Protein AF-A0A455U7V2-F1 (afdb_monomer)

Solvent-accessible surface area (backbone atoms only — not comparable to full-atom values): 11830 Å² total; per-residue (Å²): 82,75,41,57,44,98,87,70,46,54,28,89,88,52,49,40,58,89,94,52,63,62,31,30,26,30,43,37,73,82,44,73,64,20,67,38,56,43,89,91,76,63,44,44,33,33,21,25,36,27,61,85,21,30,18,32,33,37,65,61,48,78,37,31,36,39,24,36,69,40,52,44,66,44,79,88,41,56,88,33,70,95,62,43,29,65,67,46,93,60,69,77,51,62,51,58,42,59,64,45,28,70,68,50,37,51,56,30,48,85,76,32,72,80,31,49,68,60,76,39,65,49,84,22,38,33,36,47,43,31,54,43,44,66,38,78,51,78,92,49,55,96,44,41,70,20,37,38,38,38,31,54,32,51,50,44,39,92,48,102,57,48,33,36,67,91,51,97,55,76,48,74,71,47,38,45,50,44,76,75,82,85,70,89,55,98,84,65,74,86,75,76,92,65,96,78,75,78,81,74,57,83,47,72,80,129

Radius of gyration: 17.94 Å; Cα contacts (8 Å, |Δi|>4): 436; chains: 1; bounding box: 47×39×46 Å

Mean predicted aligned error: 10.47 Å

InterPro domains:
  IPR011041 Soluble quinoprotein glucose/sorbosone dehydrogenase, beta-propeller domain superfamily [SSF50952] (5-149)
  IPR011042 Six-bladed beta-propeller, TolB-like [G3DSA:2.120.10.30] (1-176)
  IPR012938 Glucose/Sorbosone dehydrogenase [PF07995] (1-150)

Organism: NCBI:txid115553

Nearest PDB structures (foldseek):
  7cdy-assembly1_A  TM=7.912E-01  e=2.742E-07  Serratia sp. FS14
  7cgz-assembly1_B  TM=8.126E-01  e=1.148E-06  Serratia sp. FS14
  2g8s-assembly2_B  TM=7.676E-01  e=1.294E-06  Escherichia coli K-12
  3a9h-assembly1_A  TM=6.259E-01  e=1.120E-07  Pyrobaculum aerophilum
  8re0-assembly1_A  TM=6.150E-01  e=1.964E-06  Acinetobacter calcoaceticus

Structure (mmCIF, N/CA/C/O backbone):
data_AF-A0A455U7V2-F1
#
_entry.id   AF-A0A455U7V2-F1
#
loop_
_atom_site.group_PDB
_atom_site.id
_atom_site.type_symbol
_atom_site.label_atom_id
_atom_site.label_alt_id
_atom_site.label_comp_id
_atom_site.label_asym_id
_atom_site.label_entity_id
_atom_site.label_seq_id
_atom_site.pdbx_PDB_ins_code
_atom_site.Cartn_x
_atom_site.Cartn_y
_atom_site.Cartn_z
_atom_site.occupancy
_atom_site.B_iso_or_equiv
_atom_site.auth_seq_id
_atom_site.auth_comp_id
_atom_site.auth_asym_id
_atom_site.auth_atom_id
_atom_site.pdbx_PDB_model_num
ATOM 1 N N . MET A 1 1 ? -4.004 -9.285 0.545 1.00 96.81 1 MET A N 1
ATOM 2 C CA . MET A 1 1 ? -4.463 -9.307 1.949 1.00 96.81 1 MET A CA 1
ATOM 3 C C . MET A 1 1 ? -5.726 -10.135 2.078 1.00 96.81 1 MET A C 1
ATOM 5 O O . MET A 1 1 ? -6.563 -10.099 1.181 1.00 96.81 1 MET A O 1
ATOM 9 N N . LEU A 1 2 ? -5.876 -10.865 3.183 1.00 98.00 2 LEU A N 1
ATOM 10 C CA . LEU A 1 2 ? -7.087 -11.634 3.479 1.00 98.00 2 LEU A CA 1
ATOM 11 C C . LEU A 1 2 ? -7.906 -10.941 4.573 1.00 98.00 2 LEU A C 1
ATOM 13 O O . LEU A 1 2 ? -7.331 -10.377 5.503 1.00 98.00 2 LEU A O 1
ATOM 17 N N . ARG A 1 3 ? -9.235 -11.031 4.484 1.00 98.25 3 ARG A N 1
ATOM 18 C CA . ARG A 1 3 ? -10.172 -10.638 5.543 1.00 98.25 3 ARG A CA 1
ATOM 19 C C . ARG A 1 3 ? -11.088 -11.821 5.829 1.00 98.25 3 ARG A C 1
ATOM 21 O O . ARG A 1 3 ? -11.880 -12.228 4.980 1.00 98.25 3 ARG A O 1
ATOM 28 N N . ILE A 1 4 ? -10.935 -12.380 7.022 1.00 98.50 4 ILE A N 1
ATOM 29 C CA . ILE A 1 4 ? -11.588 -13.618 7.449 1.00 98.50 4 ILE A CA 1
ATOM 30 C C . ILE A 1 4 ? -12.365 -13.402 8.745 1.00 98.50 4 ILE A C 1
ATOM 32 O O . ILE A 1 4 ? -1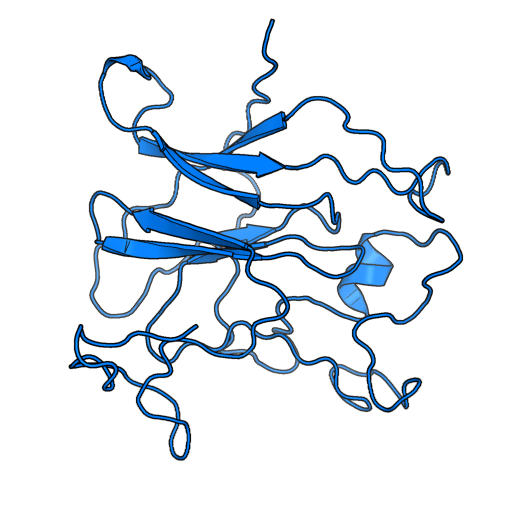2.060 -12.484 9.511 1.00 98.50 4 ILE A O 1
ATOM 36 N N . ASP A 1 5 ? -13.372 -14.238 8.980 1.00 97.94 5 ASP A N 1
ATOM 37 C CA . ASP A 1 5 ? -14.025 -14.333 10.283 1.00 97.94 5 ASP A CA 1
ATOM 38 C C . ASP A 1 5 ? -13.158 -15.121 11.290 1.00 97.94 5 ASP A C 1
ATOM 40 O O . ASP A 1 5 ? -12.033 -15.539 11.001 1.00 97.94 5 ASP A O 1
ATOM 44 N N . ARG A 1 6 ? -13.671 -15.305 12.512 1.00 97.75 6 ARG A N 1
ATOM 45 C CA . ARG A 1 6 ? -12.945 -16.012 13.583 1.00 97.75 6 ARG A CA 1
ATOM 46 C C . ARG A 1 6 ? -12.863 -17.525 13.379 1.00 97.75 6 ARG A C 1
ATOM 48 O O . ARG A 1 6 ? -12.051 -18.162 14.044 1.00 97.75 6 ARG A O 1
ATOM 55 N N . ASP A 1 7 ? -13.662 -18.063 12.469 1.00 97.88 7 ASP A N 1
ATOM 56 C CA . ASP A 1 7 ? -13.693 -19.479 12.117 1.00 97.88 7 ASP A CA 1
ATOM 57 C C . ASP A 1 7 ? -12.829 -19.770 10.872 1.00 97.88 7 ASP A C 1
ATOM 59 O O . ASP A 1 7 ? -12.668 -20.921 10.471 1.00 97.88 7 ASP A O 1
ATOM 63 N N . GLY A 1 8 ? -12.218 -18.733 10.283 1.00 97.44 8 GLY A N 1
ATOM 64 C CA . GLY A 1 8 ? -11.332 -18.828 9.124 1.00 97.44 8 GLY A CA 1
ATOM 65 C C . GLY A 1 8 ? -12.044 -18.756 7.771 1.00 97.44 8 GLY A C 1
ATOM 66 O O . GLY A 1 8 ? -11.385 -18.910 6.735 1.00 97.44 8 GLY A O 1
ATOM 67 N N . ASN A 1 9 ? -13.355 -18.506 7.754 1.00 98.38 9 ASN A N 1
ATOM 68 C CA . ASN A 1 9 ? -14.117 -18.315 6.522 1.00 98.38 9 ASN A CA 1
ATOM 69 C C . ASN A 1 9 ? -13.942 -16.893 5.985 1.00 98.38 9 ASN A C 1
ATOM 71 O O . ASN A 1 9 ? -13.425 -16.004 6.662 1.00 98.38 9 ASN A O 1
ATOM 75 N N . ALA A 1 10 ? -14.388 -16.663 4.750 1.00 98.31 10 ALA A N 1
ATOM 76 C CA . ALA A 1 10 ? -14.457 -15.319 4.190 1.00 98.31 10 ALA A CA 1
ATOM 77 C C . ALA A 1 10 ? -15.355 -14.427 5.054 1.00 98.31 10 ALA A C 1
ATOM 79 O O . ALA A 1 10 ? -16.485 -14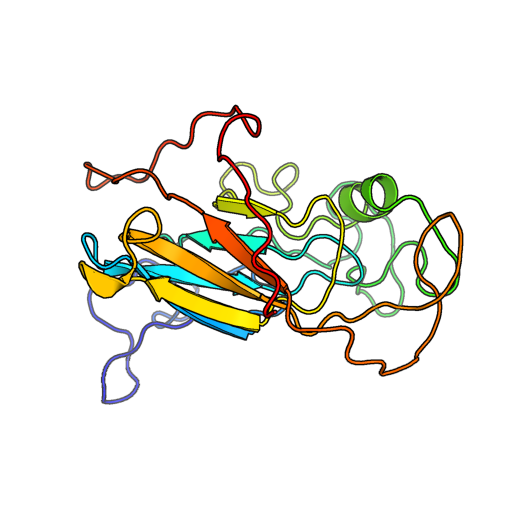.800 5.365 1.00 98.31 10 ALA A O 1
ATOM 80 N N . ALA A 1 11 ? -14.853 -13.252 5.435 1.00 98.06 11 ALA A N 1
ATOM 81 C CA . ALA A 1 11 ? -15.663 -12.289 6.164 1.00 98.06 11 ALA A CA 1
ATOM 82 C C . ALA A 1 11 ? -16.811 -11.765 5.287 1.00 98.06 11 ALA A C 1
ATOM 84 O O . ALA A 1 11 ? -16.642 -11.544 4.085 1.00 98.06 11 ALA A O 1
ATOM 85 N N . GLU A 1 12 ? -17.961 -11.499 5.906 1.00 97.31 12 GLU A N 1
ATOM 86 C CA . GLU A 1 12 ? -19.114 -10.921 5.217 1.00 97.31 12 GLU A CA 1
ATOM 87 C C . GLU A 1 12 ? -18.755 -9.583 4.546 1.00 97.31 12 GLU A C 1
ATOM 89 O O . GLU A 1 12 ? -18.068 -8.726 5.124 1.00 97.31 12 GLU A O 1
ATOM 94 N N . GLY A 1 13 ? -19.220 -9.417 3.307 1.00 96.75 13 GLY A N 1
ATOM 95 C CA . GLY A 1 13 ? -19.009 -8.214 2.509 1.00 96.75 13 GLY A CA 1
ATOM 96 C C . GLY A 1 13 ? -17.642 -8.111 1.835 1.00 96.75 13 GLY A C 1
ATOM 97 O O . GLY A 1 13 ? -17.325 -7.034 1.357 1.00 96.75 13 GLY A O 1
ATOM 98 N N . ASN A 1 14 ? -16.811 -9.160 1.794 1.00 97.62 14 ASN A N 1
ATOM 99 C CA . ASN A 1 14 ? -15.653 -9.169 0.888 1.00 97.62 14 ASN A CA 1
ATOM 100 C C . ASN A 1 14 ? -16.110 -9.121 -0.582 1.00 97.62 14 ASN A C 1
ATOM 102 O O . ASN A 1 14 ? -17.063 -9.803 -0.953 1.00 97.62 14 ASN A O 1
ATOM 106 N N . GLU A 1 15 ? -15.396 -8.360 -1.413 1.00 97.69 15 GLU A N 1
ATOM 107 C CA . GLU A 1 15 ? -15.700 -8.171 -2.842 1.00 97.69 15 GLU A CA 1
ATOM 108 C C . GLU A 1 15 ? -14.483 -8.485 -3.738 1.00 97.69 15 GLU A C 1
ATOM 110 O O . GLU A 1 15 ? -14.027 -7.624 -4.489 1.00 97.69 15 GLU A O 1
ATOM 115 N N . PRO A 1 16 ? -13.884 -9.690 -3.665 1.00 97.50 16 PRO A N 1
ATOM 116 C CA . PRO A 1 16 ? -12.766 -10.022 -4.536 1.00 97.50 16 PRO A CA 1
ATOM 117 C C . PRO A 1 16 ? -13.217 -10.145 -6.001 1.00 97.50 16 PRO A C 1
ATOM 119 O O . PRO A 1 16 ? -14.397 -10.404 -6.263 1.00 97.50 16 PRO A O 1
ATOM 122 N N . PRO A 1 17 ? -12.286 -10.025 -6.967 1.00 96.75 17 PRO A N 1
ATOM 123 C CA . PRO A 1 17 ? -12.591 -10.276 -8.371 1.00 96.75 17 PRO A CA 1
ATOM 124 C C . PRO A 1 17 ? -13.204 -11.663 -8.606 1.00 96.75 17 PRO A C 1
ATOM 126 O O . PRO A 1 17 ? -12.970 -12.610 -7.852 1.00 96.75 17 PRO A O 1
ATOM 129 N N . GLU A 1 18 ? -13.962 -11.808 -9.691 1.00 96.75 18 GLU A N 1
ATOM 130 C CA . GLU A 1 18 ? -14.565 -13.092 -10.047 1.00 96.75 18 GLU A CA 1
ATOM 131 C C . GLU A 1 18 ? -13.499 -14.196 -10.185 1.00 96.75 18 GLU A C 1
ATOM 133 O O . GLU A 1 18 ? -12.438 -14.003 -10.778 1.00 96.75 18 GLU A O 1
ATOM 138 N N . GLY A 1 19 ? -13.779 -15.367 -9.606 1.00 96.81 19 GLY A N 1
ATOM 139 C CA . GLY A 1 19 ? -12.877 -16.523 -9.624 1.00 96.81 19 GLY A CA 1
ATOM 140 C C . GLY A 1 19 ? -11.754 -16.493 -8.580 1.00 96.81 19 GLY A C 1
ATOM 141 O O . GLY A 1 19 ? -11.026 -17.479 -8.460 1.00 96.81 19 GLY A O 1
ATOM 142 N N . PHE A 1 20 ? -11.617 -15.414 -7.806 1.00 97.94 20 PHE A N 1
ATOM 143 C CA . PHE A 1 20 ? -10.655 -15.342 -6.706 1.00 97.94 20 PHE A CA 1
ATOM 144 C C . PHE A 1 20 ? -11.196 -16.033 -5.444 1.00 97.94 20 PHE A C 1
ATOM 146 O O . PHE A 1 20 ? -12.398 -16.242 -5.280 1.00 97.94 20 PHE A O 1
ATOM 153 N N . ASP A 1 21 ? -10.292 -16.385 -4.525 1.00 98.25 21 ASP A N 1
ATOM 154 C CA . ASP A 1 21 ? -10.671 -16.896 -3.205 1.00 98.25 21 ASP A CA 1
ATOM 155 C C . ASP A 1 21 ? -11.525 -15.845 -2.459 1.00 98.25 21 ASP A C 1
ATOM 157 O O . ASP A 1 21 ? -11.086 -14.698 -2.330 1.00 98.25 21 ASP A O 1
ATOM 161 N N . PRO A 1 22 ? -12.712 -16.203 -1.926 1.00 98.31 22 PRO A N 1
ATOM 162 C CA . PRO A 1 22 ? -13.629 -15.253 -1.287 1.00 98.31 22 PRO A CA 1
ATOM 163 C C . PRO A 1 22 ? -13.040 -14.560 -0.044 1.00 98.31 22 PRO A C 1
ATOM 165 O O . PRO A 1 22 ? -13.547 -13.536 0.414 1.00 98.31 22 PRO A O 1
ATOM 168 N N . ARG A 1 23 ? -11.957 -15.100 0.530 1.00 98.62 23 ARG A N 1
ATOM 169 C CA . ARG A 1 23 ? -11.255 -14.509 1.679 1.00 98.62 23 ARG A CA 1
ATOM 170 C C . ARG A 1 23 ? -10.378 -13.321 1.291 1.00 98.62 23 ARG A C 1
ATOM 172 O O . ARG A 1 23 ? -9.892 -12.622 2.181 1.00 98.62 23 ARG A O 1
ATOM 179 N N . ILE A 1 24 ? -10.132 -13.105 0.000 1.00 98.56 24 ILE A N 1
ATOM 180 C CA . ILE A 1 24 ? -9.309 -12.000 -0.489 1.00 98.56 24 ILE A CA 1
ATOM 181 C C . ILE A 1 24 ? -10.046 -10.680 -0.264 1.00 98.56 24 ILE A C 1
ATOM 183 O O . ILE A 1 24 ? -11.182 -10.504 -0.688 1.00 98.56 24 ILE A O 1
ATOM 187 N N . TYR A 1 25 ? -9.367 -9.754 0.411 1.00 98.50 25 TYR A N 1
ATOM 188 C CA . TYR A 1 25 ? -9.826 -8.377 0.584 1.00 98.50 25 TYR A CA 1
ATOM 189 C C . TYR A 1 25 ? -9.168 -7.447 -0.434 1.00 98.50 25 TYR A C 1
ATOM 191 O O . TYR A 1 25 ? -9.841 -6.652 -1.070 1.00 98.50 25 TYR A O 1
ATOM 199 N N . THR A 1 26 ? -7.856 -7.590 -0.626 1.00 98.50 26 THR A N 1
ATOM 200 C CA . THR A 1 26 ? -7.076 -6.915 -1.676 1.00 98.50 26 THR A CA 1
ATOM 201 C C . THR A 1 26 ? -6.042 -7.872 -2.248 1.00 98.50 26 THR A C 1
ATOM 203 O O . THR A 1 26 ? -5.623 -8.822 -1.575 1.00 98.50 26 THR A O 1
ATOM 206 N N . TYR A 1 27 ? -5.585 -7.624 -3.468 1.00 98.25 27 TYR A N 1
ATOM 207 C CA . TYR A 1 27 ? -4.597 -8.452 -4.166 1.00 98.25 27 TYR A CA 1
ATOM 208 C C . TYR A 1 27 ? -3.520 -7.587 -4.828 1.00 98.25 27 TYR A C 1
ATOM 210 O O . TYR A 1 27 ? -3.533 -6.374 -4.667 1.00 98.25 27 TYR A O 1
ATOM 218 N N . GLY A 1 28 ? -2.557 -8.208 -5.517 1.00 97.19 28 GLY A N 1
ATOM 219 C CA . GLY A 1 28 ? -1.479 -7.476 -6.194 1.00 97.19 28 GLY A CA 1
ATOM 220 C C . GLY A 1 28 ? -0.486 -6.831 -5.229 1.00 97.19 28 GLY A C 1
ATOM 221 O O . GLY A 1 28 ? -0.009 -5.740 -5.496 1.00 97.19 28 GLY A O 1
ATOM 222 N N . HIS A 1 29 ? -0.212 -7.477 -4.094 1.00 97.62 29 HIS A N 1
ATOM 223 C CA . HIS A 1 29 ? 0.805 -7.047 -3.132 1.00 97.62 29 HIS A CA 1
ATOM 224 C C . HIS A 1 29 ? 2.111 -7.821 -3.353 1.00 97.62 29 HIS A C 1
ATOM 226 O O . HIS A 1 29 ? 2.090 -9.008 -3.684 1.00 97.62 29 HIS A O 1
ATOM 232 N N . ARG A 1 30 ? 3.238 -7.166 -3.097 1.00 95.19 30 ARG A N 1
ATOM 233 C CA . ARG A 1 30 ? 4.581 -7.728 -3.013 1.00 95.19 30 ARG A CA 1
ATOM 234 C C . ARG A 1 30 ? 4.889 -8.307 -1.633 1.00 95.19 30 ARG A C 1
ATOM 236 O O . ARG A 1 30 ? 5.130 -9.505 -1.508 1.00 95.19 30 ARG A O 1
ATOM 243 N N . ASN A 1 31 ? 5.006 -7.449 -0.617 1.00 94.81 31 ASN A N 1
ATOM 244 C CA . ASN A 1 31 ? 5.603 -7.807 0.675 1.00 94.81 31 ASN A CA 1
ATOM 245 C C . ASN A 1 31 ? 5.165 -6.856 1.801 1.00 94.81 31 ASN A C 1
ATOM 247 O O . ASN A 1 31 ? 5.946 -6.055 2.322 1.00 94.81 31 ASN A O 1
ATOM 251 N N . VAL A 1 32 ? 3.891 -6.959 2.170 1.00 96.75 32 VAL A N 1
ATOM 252 C CA . VAL A 1 32 ? 3.279 -6.220 3.281 1.00 96.75 32 VAL A CA 1
ATOM 253 C C . VAL A 1 32 ? 3.877 -6.650 4.628 1.00 96.75 32 VAL A C 1
ATOM 255 O O . VAL A 1 32 ? 3.921 -7.842 4.931 1.00 96.75 32 VAL A O 1
ATOM 258 N N . GLN A 1 33 ? 4.306 -5.686 5.449 1.00 94.06 33 GLN A N 1
ATOM 259 C CA . GLN A 1 33 ? 4.919 -5.926 6.767 1.00 94.06 33 GLN A CA 1
ATOM 260 C C . GLN A 1 33 ? 4.070 -5.429 7.935 1.00 94.06 33 GLN A C 1
ATOM 262 O O . GLN A 1 33 ? 4.036 -6.061 8.991 1.00 94.06 33 GLN A O 1
ATOM 267 N N . GLY A 1 34 ? 3.403 -4.290 7.767 1.00 94.81 34 GLY A N 1
ATOM 268 C CA . GLY A 1 34 ? 2.579 -3.672 8.797 1.00 94.81 34 GLY A CA 1
ATOM 269 C C . GLY A 1 34 ? 1.142 -3.493 8.337 1.00 94.81 34 GLY A C 1
ATOM 270 O O . GLY A 1 34 ? 0.859 -3.342 7.150 1.00 94.81 34 GLY A O 1
ATOM 271 N N . ILE A 1 35 ? 0.234 -3.492 9.308 1.00 97.31 35 ILE A N 1
ATOM 272 C CA . ILE A 1 35 ? -1.166 -3.126 9.134 1.00 97.31 35 ILE A CA 1
ATOM 273 C C . ILE A 1 35 ? -1.627 -2.345 10.365 1.00 97.31 35 ILE A C 1
ATOM 275 O O . ILE A 1 35 ? -1.316 -2.720 11.494 1.00 97.31 35 ILE A O 1
ATOM 279 N N . THR A 1 36 ? -2.373 -1.272 10.143 1.00 97.06 36 THR A N 1
ATOM 280 C CA . THR A 1 36 ? -3.108 -0.528 11.171 1.00 97.06 36 THR A CA 1
ATOM 281 C C . THR A 1 36 ? -4.454 -0.090 10.593 1.00 97.06 36 THR A C 1
ATOM 283 O O . THR A 1 36 ? -4.744 -0.324 9.417 1.00 97.06 36 THR A O 1
ATOM 286 N N . PHE A 1 37 ? -5.302 0.521 11.410 1.00 96.19 37 PHE A N 1
ATOM 287 C CA . PHE A 1 37 ? -6.637 0.949 11.008 1.00 96.19 37 PHE A CA 1
ATOM 288 C C . PHE A 1 37 ? -6.807 2.432 11.294 1.00 96.19 37 PHE A C 1
ATOM 290 O O . PHE A 1 37 ? -6.481 2.904 12.381 1.00 96.19 37 PHE A O 1
ATOM 297 N N . HIS A 1 38 ? -7.337 3.172 10.322 1.00 92.44 38 HIS A N 1
ATOM 298 C CA . HIS A 1 38 ? -7.645 4.581 10.521 1.00 92.44 38 HIS A CA 1
ATOM 299 C C . HIS A 1 38 ? -8.683 4.735 11.649 1.00 92.44 38 HIS A C 1
ATOM 301 O O . HIS A 1 38 ? -9.763 4.148 11.543 1.00 92.44 38 HIS A O 1
ATOM 307 N N . PRO A 1 39 ? -8.422 5.540 12.697 1.00 90.00 39 PRO A N 1
ATOM 308 C CA . PRO A 1 39 ? -9.237 5.548 13.916 1.00 90.00 39 PRO A CA 1
ATOM 309 C C . PRO A 1 39 ? -10.683 6.008 13.681 1.00 90.00 39 PRO A C 1
ATOM 311 O O . PRO A 1 39 ? -11.600 5.469 14.292 1.00 90.00 39 PRO A O 1
ATOM 314 N N . ASP A 1 40 ? -10.900 6.955 12.760 1.00 89.94 40 ASP A N 1
ATOM 315 C CA . ASP A 1 40 ? -12.249 7.470 12.470 1.00 89.94 40 ASP A CA 1
ATOM 316 C C . ASP A 1 40 ? -13.058 6.589 11.497 1.00 89.94 40 ASP A C 1
ATOM 318 O O . ASP A 1 40 ? -14.282 6.537 11.588 1.00 89.94 40 ASP A O 1
ATOM 322 N N . THR A 1 41 ? -12.408 5.943 10.522 1.00 90.12 41 THR A N 1
ATOM 323 C CA . THR A 1 41 ? -13.094 5.280 9.393 1.00 90.12 41 THR A CA 1
ATOM 324 C C . THR A 1 41 ? -13.014 3.759 9.457 1.00 90.12 41 THR A C 1
ATOM 326 O O . THR A 1 41 ? -13.742 3.081 8.738 1.00 90.12 41 THR A O 1
ATOM 329 N N . GLY A 1 42 ? -12.111 3.210 10.274 1.00 93.94 42 GLY A N 1
ATOM 330 C CA . GLY A 1 42 ? -11.793 1.785 10.291 1.00 93.94 42 GLY A CA 1
ATOM 331 C C . GLY A 1 42 ? -11.115 1.291 9.011 1.00 93.94 42 GLY A C 1
ATOM 332 O O . GLY A 1 42 ? -10.989 0.081 8.833 1.00 93.94 42 GLY A O 1
ATOM 333 N N . GLN A 1 43 ? -10.690 2.186 8.109 1.00 95.12 43 GLN A N 1
ATOM 334 C CA . GLN A 1 43 ? -10.045 1.781 6.862 1.00 95.12 43 GLN A CA 1
ATOM 335 C C . GLN A 1 43 ? -8.687 1.123 7.160 1.00 95.12 43 GLN A C 1
ATOM 337 O O . GLN A 1 43 ? -7.873 1.730 7.865 1.00 95.12 43 GLN A O 1
ATOM 342 N N . PRO A 1 44 ? -8.417 -0.088 6.637 1.00 96.94 44 PRO A N 1
ATOM 343 C CA . PRO A 1 44 ? -7.127 -0.732 6.819 1.00 96.94 44 PRO A CA 1
ATOM 344 C C . PRO A 1 44 ? -6.049 -0.026 5.999 1.00 96.94 44 PRO A C 1
ATOM 346 O O . PRO A 1 44 ? -6.234 0.273 4.820 1.00 96.94 44 PRO A O 1
ATOM 349 N N . ILE A 1 45 ? -4.906 0.213 6.629 1.00 96.81 45 ILE A N 1
ATOM 350 C CA . ILE A 1 45 ? -3.723 0.819 6.022 1.00 96.81 45 ILE A CA 1
ATOM 351 C C . ILE A 1 45 ? -2.557 -0.126 6.235 1.00 96.81 45 ILE A C 1
ATOM 353 O O . ILE A 1 45 ? -2.346 -0.607 7.348 1.00 96.81 45 ILE A O 1
ATOM 357 N N . VAL A 1 46 ? -1.799 -0.383 5.177 1.00 97.44 46 VAL A N 1
ATOM 358 C CA . VAL A 1 46 ? -0.641 -1.272 5.216 1.00 97.44 46 VAL A CA 1
ATOM 359 C C . VAL A 1 46 ? 0.631 -0.551 4.820 1.00 97.44 46 VAL A C 1
ATOM 361 O O . VAL A 1 46 ? 0.605 0.429 4.081 1.00 97.44 46 VAL A O 1
ATOM 364 N N . THR A 1 47 ? 1.747 -1.070 5.306 1.00 96.19 47 THR A N 1
ATOM 365 C CA . THR A 1 47 ? 3.096 -0.724 4.863 1.00 96.19 47 THR A CA 1
ATOM 366 C C . THR A 1 47 ? 3.671 -1.893 4.088 1.00 96.19 47 THR A C 1
ATOM 368 O O . THR A 1 47 ? 3.558 -3.055 4.494 1.00 96.19 47 THR A O 1
ATOM 371 N N . GLU A 1 48 ? 4.295 -1.590 2.965 1.00 95.19 48 GLU A N 1
ATOM 372 C CA . GLU A 1 48 ? 4.698 -2.583 1.993 1.00 95.19 48 GLU A CA 1
ATOM 373 C C . GLU A 1 48 ? 6.121 -2.336 1.527 1.00 95.19 48 GLU A C 1
ATOM 375 O O . GLU A 1 48 ? 6.456 -1.262 1.030 1.00 95.19 48 GLU A O 1
ATOM 380 N N . HIS A 1 49 ? 6.962 -3.356 1.696 1.00 92.12 49 HIS A N 1
ATOM 381 C CA . HIS A 1 49 ? 8.300 -3.320 1.144 1.00 92.12 49 HIS A CA 1
ATOM 382 C C . HIS A 1 49 ? 8.220 -3.370 -0.372 1.00 92.12 49 HIS A C 1
ATOM 384 O O . HIS A 1 49 ? 7.772 -4.378 -0.941 1.00 92.12 49 HIS A O 1
ATOM 390 N N . GLY A 1 50 ? 8.805 -2.370 -1.017 1.00 88.12 50 GLY A N 1
ATOM 391 C CA . GLY A 1 50 ? 9.223 -2.529 -2.396 1.00 88.12 50 GLY A CA 1
ATOM 392 C C . GLY A 1 50 ? 10.446 -3.446 -2.490 1.00 88.12 50 GLY A C 1
ATOM 393 O O . GLY A 1 50 ? 10.899 -3.995 -1.476 1.00 88.12 50 GLY A O 1
ATOM 394 N N . PRO A 1 51 ? 10.962 -3.723 -3.696 1.00 83.69 51 PRO A N 1
ATOM 395 C CA . PRO A 1 51 ? 12.224 -4.439 -3.868 1.00 83.69 51 PRO A CA 1
ATOM 396 C C . PRO A 1 51 ? 13.390 -3.615 -3.288 1.00 83.69 51 PRO A C 1
ATOM 398 O O . PRO A 1 51 ? 13.400 -3.292 -2.106 1.00 83.69 51 PRO A O 1
ATOM 401 N N . TRP A 1 52 ? 14.411 -3.250 -4.050 1.00 79.44 52 TRP A N 1
ATOM 402 C CA . TRP A 1 52 ? 15.426 -2.291 -3.566 1.00 79.44 52 TRP A CA 1
ATOM 403 C C . TRP A 1 52 ? 15.036 -0.829 -3.801 1.00 79.44 52 TRP A C 1
ATOM 405 O O . TRP A 1 52 ? 15.885 0.060 -3.729 1.00 79.44 52 TRP A O 1
ATOM 415 N N . HIS A 1 53 ? 13.776 -0.579 -4.134 1.00 84.38 53 HIS A N 1
ATOM 416 C CA . HIS A 1 53 ? 13.205 0.739 -4.358 1.00 84.38 53 HIS A CA 1
ATOM 417 C C . HIS A 1 53 ? 11.749 0.746 -3.865 1.00 84.38 53 HIS A C 1
ATOM 419 O O . HIS A 1 53 ? 11.182 -0.315 -3.632 1.00 84.38 53 HIS A O 1
ATOM 425 N N . SER A 1 54 ? 11.157 1.935 -3.761 1.00 85.31 54 SER A N 1
ATOM 426 C CA . SER A 1 54 ? 9.717 2.194 -3.579 1.00 85.31 54 SER A CA 1
ATOM 427 C C . SER A 1 54 ? 9.011 1.423 -2.456 1.00 85.31 54 SER A C 1
ATOM 429 O O . SER A 1 54 ? 8.075 0.679 -2.714 1.00 85.31 54 SER A O 1
ATOM 431 N N . ASP A 1 55 ? 9.402 1.633 -1.200 1.00 90.88 55 ASP A N 1
ATOM 432 C CA . ASP A 1 55 ? 8.508 1.281 -0.086 1.00 90.88 55 ASP A CA 1
ATOM 433 C C . ASP A 1 5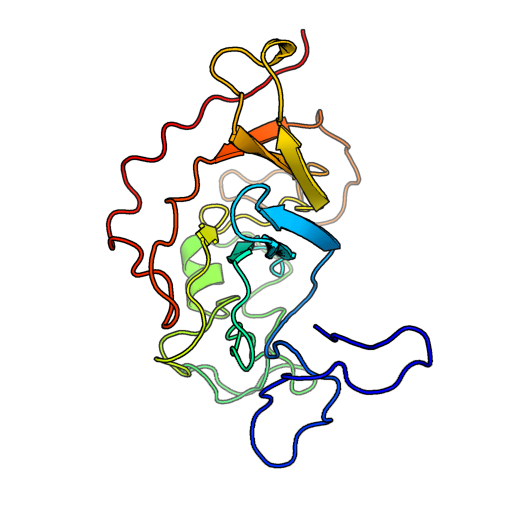5 ? 7.212 2.109 -0.154 1.00 90.88 55 ASP A C 1
ATOM 435 O O . ASP A 1 55 ? 7.262 3.306 -0.446 1.00 90.88 55 ASP A O 1
ATOM 439 N N . GLU A 1 56 ? 6.066 1.499 0.150 1.00 94.62 56 GLU A N 1
ATOM 440 C CA . GLU A 1 56 ? 4.748 2.132 0.017 1.00 94.62 56 GLU A CA 1
ATOM 441 C C . GLU A 1 56 ? 3.904 2.029 1.296 1.00 94.62 56 GLU A C 1
ATOM 443 O O . GLU A 1 56 ? 4.016 1.090 2.086 1.00 94.62 56 GLU A O 1
ATOM 448 N N . VAL A 1 57 ? 3.031 3.020 1.491 1.00 96.00 57 VAL A N 1
ATOM 449 C CA . VAL A 1 57 ? 1.899 2.974 2.422 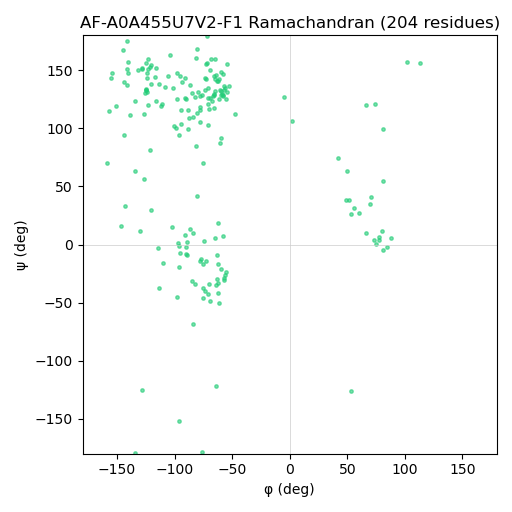1.00 96.00 57 VAL A CA 1
ATOM 450 C C . VAL A 1 57 ? 0.625 2.952 1.590 1.00 96.00 57 VAL A C 1
ATOM 452 O O . VAL A 1 57 ? 0.347 3.899 0.853 1.00 96.00 57 VAL A O 1
ATOM 455 N N . ASN A 1 58 ? -0.175 1.904 1.752 1.00 95.38 58 ASN A N 1
ATOM 456 C CA . ASN A 1 58 ? -1.371 1.655 0.957 1.00 95.38 58 ASN A CA 1
ATOM 457 C C . ASN A 1 58 ? -2.624 1.705 1.843 1.00 95.38 58 ASN A C 1
ATOM 459 O O . ASN A 1 58 ? -2.726 0.975 2.829 1.00 95.38 58 ASN A O 1
ATOM 463 N N . ALA A 1 59 ? -3.586 2.565 1.496 1.00 94.69 59 ALA A N 1
ATOM 464 C CA . ALA A 1 59 ? -4.912 2.578 2.111 1.00 94.69 59 ALA A CA 1
ATOM 465 C C . ALA A 1 59 ? -5.805 1.590 1.354 1.00 94.69 59 ALA A C 1
ATOM 467 O O . ALA A 1 59 ? -6.164 1.823 0.202 1.00 94.69 59 ALA A O 1
ATOM 468 N N . LEU A 1 60 ? -6.129 0.466 1.986 1.00 97.00 60 LEU A N 1
ATOM 469 C CA . LEU A 1 60 ? -6.780 -0.644 1.306 1.00 97.00 60 LEU A CA 1
ATOM 470 C C . LEU A 1 60 ? -8.253 -0.339 1.016 1.00 97.00 60 LEU A C 1
ATOM 472 O O . LEU A 1 60 ? -8.961 0.265 1.829 1.00 97.00 60 LEU A O 1
ATOM 476 N N . VAL A 1 61 ? -8.712 -0.815 -0.138 1.00 96.50 61 VAL A N 1
ATOM 477 C CA . VAL A 1 61 ? -10.106 -0.775 -0.585 1.00 96.50 61 VAL A CA 1
ATOM 478 C C . VAL A 1 61 ? -10.532 -2.201 -0.908 1.00 96.50 61 VAL A C 1
ATOM 480 O O . VAL A 1 61 ? -9.791 -2.928 -1.558 1.00 96.50 61 VAL A O 1
ATOM 483 N N . ASN A 1 62 ? -11.707 -2.615 -0.443 1.00 97.62 62 ASN A N 1
ATOM 484 C CA . ASN A 1 62 ? -12.241 -3.954 -0.692 1.00 97.62 62 ASN A CA 1
ATOM 485 C C . ASN A 1 62 ? -12.291 -4.269 -2.198 1.00 97.62 62 ASN A C 1
ATOM 487 O O . ASN A 1 62 ? -12.744 -3.439 -2.980 1.00 97.62 62 ASN A O 1
ATOM 491 N N . GLY A 1 63 ? -11.791 -5.436 -2.597 1.00 97.69 63 GLY A N 1
ATOM 492 C CA . GLY A 1 63 ? -11.645 -5.830 -4.000 1.00 97.69 63 GLY A CA 1
ATOM 493 C C . GLY A 1 63 ? -10.493 -5.150 -4.747 1.00 97.69 63 GLY A C 1
ATOM 494 O O . GLY A 1 63 ? -10.296 -5.415 -5.930 1.00 97.69 63 GLY A O 1
ATOM 495 N N . GLY A 1 64 ? -9.716 -4.287 -4.089 1.00 97.81 64 GLY A N 1
ATOM 496 C CA . GLY A 1 64 ? -8.686 -3.473 -4.727 1.00 97.81 64 GLY A CA 1
ATOM 497 C C . GLY A 1 64 ? -7.444 -4.255 -5.166 1.00 97.81 64 GLY A C 1
ATOM 498 O O . GLY A 1 64 ? -6.960 -5.151 -4.462 1.00 97.81 64 GLY A O 1
ATOM 499 N N . ASN A 1 65 ? -6.899 -3.861 -6.319 1.00 98.25 65 ASN A N 1
ATOM 500 C CA . ASN A 1 65 ? -5.598 -4.294 -6.828 1.00 98.25 65 ASN A CA 1
ATOM 501 C C . ASN A 1 65 ? -4.502 -3.335 -6.345 1.00 98.25 65 ASN A C 1
ATOM 503 O O . ASN A 1 65 ? -4.614 -2.143 -6.592 1.00 98.25 65 ASN A O 1
ATOM 507 N N . SER A 1 66 ? -3.443 -3.819 -5.702 1.00 97.31 66 S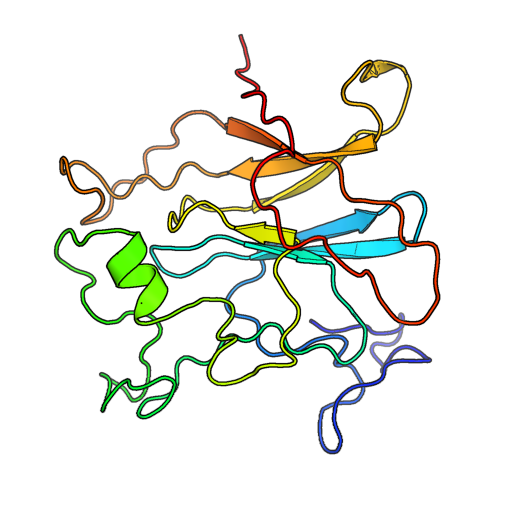ER A N 1
ATOM 508 C CA . SER A 1 66 ? -2.298 -3.002 -5.274 1.00 97.31 66 SER A CA 1
ATOM 509 C C . SER A 1 66 ? -1.195 -2.892 -6.337 1.00 97.31 66 SER A C 1
ATOM 511 O O . SER A 1 66 ? -0.186 -2.246 -6.098 1.00 97.31 66 SER A O 1
ATOM 513 N N . GLY A 1 67 ? -1.387 -3.485 -7.520 1.00 96.44 67 GLY A N 1
ATOM 514 C CA . GLY A 1 67 ? -0.597 -3.188 -8.717 1.00 96.44 67 GLY A CA 1
ATOM 515 C C . GLY A 1 67 ? 0.736 -3.927 -8.864 1.00 96.44 67 GLY A C 1
ATOM 516 O O . GLY A 1 67 ? 1.376 -3.763 -9.898 1.00 96.44 67 GLY A O 1
ATOM 517 N N . TRP A 1 68 ? 1.156 -4.758 -7.906 1.00 96.19 68 TRP A N 1
ATOM 518 C CA . TRP A 1 68 ? 2.400 -5.524 -8.032 1.00 96.19 68 TRP A CA 1
ATOM 519 C C . TRP A 1 68 ? 2.279 -6.641 -9.069 1.00 96.19 68 TRP A C 1
ATOM 521 O O . TRP A 1 68 ? 1.480 -7.569 -8.905 1.00 96.19 68 TRP A O 1
ATOM 531 N N . ASP A 1 69 ? 3.134 -6.600 -10.095 1.00 94.69 69 ASP A N 1
ATOM 532 C CA . ASP A 1 69 ? 3.206 -7.635 -11.127 1.00 94.69 69 ASP A CA 1
ATOM 533 C C . ASP A 1 69 ? 4.642 -7.896 -11.613 1.00 94.69 69 ASP A C 1
ATOM 535 O O . ASP A 1 69 ? 5.133 -7.233 -12.531 1.00 94.69 69 ASP A O 1
ATOM 539 N N . PRO A 1 70 ? 5.333 -8.893 -11.036 1.00 93.69 70 PRO A N 1
ATOM 540 C CA . PRO A 1 70 ? 6.718 -9.188 -11.367 1.00 93.69 70 PRO A CA 1
ATOM 541 C C . PRO A 1 70 ? 6.866 -10.074 -12.612 1.00 93.69 70 PRO A C 1
ATOM 543 O O . PRO A 1 70 ? 7.960 -10.577 -12.850 1.00 93.69 70 PRO A O 1
ATOM 546 N N . ARG A 1 71 ? 5.804 -10.332 -13.385 1.00 94.12 71 ARG A N 1
ATOM 547 C CA . ARG A 1 71 ? 5.895 -11.210 -14.561 1.00 94.12 71 ARG A CA 1
ATOM 548 C C . ARG A 1 71 ? 6.726 -10.574 -15.690 1.00 94.12 71 ARG A C 1
ATOM 550 O O . ARG A 1 71 ? 6.718 -9.344 -15.833 1.00 94.12 71 ARG A O 1
ATOM 557 N N . PRO A 1 72 ? 7.406 -11.397 -16.514 1.00 92.25 72 PRO A N 1
ATOM 558 C CA . PRO A 1 72 ? 8.049 -10.942 -17.742 1.00 92.25 72 PRO A CA 1
ATOM 559 C C . PRO A 1 72 ? 7.018 -10.445 -18.752 1.00 92.25 72 PRO A C 1
ATOM 561 O O . PRO A 1 72 ? 5.845 -10.820 -18.696 1.00 92.25 72 PRO A O 1
ATOM 564 N N . ASN A 1 73 ? 7.473 -9.629 -19.703 1.00 89.69 73 ASN A N 1
ATOM 565 C CA . ASN A 1 73 ? 6.645 -9.117 -20.802 1.00 89.69 73 ASN A CA 1
ATOM 566 C C . ASN A 1 73 ? 5.429 -8.273 -20.351 1.00 89.69 73 ASN A C 1
ATOM 568 O O . ASN A 1 73 ? 4.429 -8.175 -21.063 1.00 89.69 73 ASN A O 1
ATOM 572 N N . MET A 1 74 ? 5.537 -7.636 -19.179 1.00 87.00 74 MET A N 1
ATOM 573 C CA . MET A 1 74 ? 4.572 -6.687 -18.605 1.00 87.00 74 MET A CA 1
ATOM 574 C C . MET A 1 74 ? 5.214 -5.298 -18.473 1.00 87.00 74 MET A C 1
ATOM 576 O O . MET A 1 74 ? 6.429 -5.208 -18.309 1.00 87.00 74 MET A O 1
ATOM 580 N N . ALA A 1 75 ? 4.426 -4.217 -18.533 1.00 83.06 75 ALA A N 1
ATOM 581 C CA . ALA A 1 75 ? 4.915 -2.834 -18.379 1.00 83.06 75 ALA A CA 1
ATOM 582 C C . ALA A 1 75 ? 6.158 -2.491 -19.239 1.00 83.06 75 ALA A C 1
ATOM 584 O O . ALA A 1 75 ? 7.103 -1.842 -18.799 1.00 83.06 75 ALA A O 1
ATOM 585 N N . GLY A 1 76 ? 6.206 -3.001 -20.475 1.00 82.56 76 GLY A N 1
ATOM 586 C CA . GLY A 1 76 ? 7.329 -2.777 -21.393 1.00 82.56 76 GLY A CA 1
ATOM 587 C C . GLY A 1 76 ? 8.624 -3.532 -21.054 1.00 82.56 76 GLY A C 1
ATOM 588 O O . GLY A 1 76 ? 9.616 -3.355 -21.762 1.00 82.56 76 GLY A O 1
ATOM 589 N N . ARG A 1 77 ? 8.629 -4.386 -20.019 1.00 88.75 77 ARG A N 1
ATOM 590 C CA . ARG A 1 77 ? 9.736 -5.308 -19.713 1.00 88.75 77 ARG A CA 1
ATOM 591 C C . ARG A 1 77 ? 9.796 -6.442 -20.737 1.00 88.75 77 ARG A C 1
ATOM 593 O O . ARG A 1 77 ? 8.793 -6.764 -21.364 1.00 88.75 77 ARG A O 1
ATOM 600 N N . GLY A 1 78 ? 10.972 -7.047 -20.889 1.00 89.25 78 GLY A N 1
ATOM 601 C CA . GLY A 1 78 ? 11.172 -8.259 -21.690 1.00 89.25 78 GLY A CA 1
ATOM 602 C C . GLY A 1 78 ? 11.143 -9.530 -20.841 1.00 89.25 78 GLY A C 1
ATOM 603 O O . GLY A 1 78 ? 10.518 -9.569 -19.776 1.00 89.25 78 GLY A O 1
ATOM 604 N N . ASP A 1 79 ? 11.853 -10.553 -21.311 1.00 91.56 79 ASP A N 1
ATOM 605 C CA . ASP A 1 79 ? 12.114 -11.768 -20.542 1.00 91.56 79 ASP A CA 1
ATOM 606 C C . ASP A 1 79 ? 12.978 -11.453 -19.314 1.00 91.56 79 ASP A C 1
ATOM 608 O O . ASP A 1 79 ? 13.895 -10.631 -19.376 1.00 91.56 79 ASP A O 1
ATOM 612 N N . CYS A 1 80 ? 12.688 -12.126 -18.202 1.00 88.88 80 CYS A N 1
ATOM 613 C CA . CYS A 1 80 ? 13.368 -11.930 -16.925 1.00 88.88 80 CYS A CA 1
ATOM 614 C C . CYS A 1 80 ? 13.971 -13.248 -16.435 1.00 88.88 80 CYS A C 1
ATOM 616 O O . CYS A 1 80 ? 13.419 -14.313 -16.732 1.00 88.88 80 CYS A O 1
ATOM 618 N N . PRO A 1 81 ? 15.077 -13.207 -15.671 1.00 86.94 81 PRO A N 1
ATOM 619 C CA . PRO A 1 81 ? 15.615 -14.400 -15.032 1.00 86.94 81 PRO A CA 1
ATOM 620 C C . PRO A 1 81 ? 14.539 -15.122 -14.213 1.00 86.94 81 PRO A C 1
ATOM 622 O O . PRO A 1 81 ? 13.756 -14.483 -13.510 1.00 86.94 81 PRO A O 1
ATOM 625 N N . ASP A 1 82 ? 14.491 -16.449 -14.333 1.00 88.75 82 ASP A N 1
ATOM 626 C CA . ASP A 1 82 ? 13.536 -17.321 -13.632 1.00 88.75 82 ASP A CA 1
ATOM 627 C C . ASP A 1 82 ? 12.051 -16.924 -13.799 1.00 88.75 82 ASP A C 1
ATOM 629 O O . ASP A 1 82 ? 11.230 -17.204 -12.926 1.00 88.75 82 ASP A O 1
ATOM 633 N N . ASP A 1 83 ? 11.702 -16.255 -14.906 1.00 91.12 83 ASP A N 1
ATOM 634 C CA . ASP A 1 83 ? 10.368 -15.699 -15.169 1.00 91.12 83 ASP A CA 1
ATOM 635 C C . ASP A 1 83 ? 9.876 -14.734 -14.063 1.00 91.12 83 ASP A C 1
ATOM 637 O O . ASP A 1 83 ? 8.674 -14.609 -13.806 1.00 91.12 83 ASP A O 1
ATOM 641 N N . TYR A 1 84 ? 10.806 -14.023 -13.406 1.00 91.06 84 TYR A N 1
ATOM 642 C CA . TYR A 1 84 ? 10.515 -13.079 -12.324 1.00 91.06 84 TYR A CA 1
ATOM 643 C C . TYR A 1 84 ? 11.355 -11.791 -12.417 1.00 91.06 84 TYR A C 1
ATOM 645 O O . TYR A 1 84 ? 12.551 -11.765 -12.144 1.00 91.06 84 TYR A O 1
ATOM 653 N N . CYS A 1 85 ? 10.701 -10.671 -12.723 1.00 90.94 85 CYS A N 1
ATOM 654 C CA . CYS A 1 85 ? 11.313 -9.351 -12.902 1.00 90.94 85 CYS A CA 1
ATOM 655 C C . CYS A 1 85 ? 11.396 -8.503 -11.631 1.00 90.94 85 CYS A C 1
ATOM 657 O O . CYS A 1 85 ? 11.911 -7.389 -11.686 1.00 90.94 85 CYS A O 1
ATOM 659 N N . GLY A 1 86 ? 10.889 -8.968 -10.482 1.00 87.81 86 GLY A N 1
ATOM 660 C CA . GLY A 1 86 ? 10.759 -8.150 -9.258 1.00 87.81 86 GLY A CA 1
ATOM 661 C C . GLY A 1 86 ? 12.085 -7.677 -8.638 1.00 87.81 86 GLY A C 1
ATOM 662 O O . GLY A 1 86 ? 12.103 -7.139 -7.534 1.00 87.81 86 GLY A O 1
ATOM 663 N N . TYR A 1 87 ? 13.181 -7.953 -9.329 1.00 84.06 87 TYR A N 1
ATOM 664 C CA . TYR A 1 87 ? 14.576 -7.888 -8.948 1.00 84.06 87 TYR A CA 1
ATOM 665 C C . TYR A 1 87 ? 15.453 -7.480 -10.142 1.00 84.06 87 TYR A C 1
ATOM 667 O O . TYR A 1 87 ? 16.659 -7.670 -10.096 1.00 84.06 87 TYR A O 1
ATOM 675 N N . GLU A 1 88 ? 14.852 -6.943 -11.199 1.00 84.19 88 GLU A N 1
ATOM 676 C CA . GLU A 1 88 ? 15.497 -6.364 -12.378 1.00 84.19 88 GLU A CA 1
ATOM 677 C C . GLU A 1 88 ? 15.428 -4.820 -12.290 1.00 84.19 88 GLU A C 1
ATOM 679 O O . GLU A 1 88 ? 14.653 -4.289 -11.486 1.00 84.19 88 GLU A O 1
ATOM 684 N N . PRO A 1 89 ? 16.226 -4.052 -13.056 1.00 75.12 89 PRO A N 1
ATOM 685 C CA . PRO A 1 89 ? 17.199 -4.481 -14.068 1.00 75.12 89 PRO A CA 1
ATOM 686 C C . PRO A 1 89 ? 18.621 -4.718 -1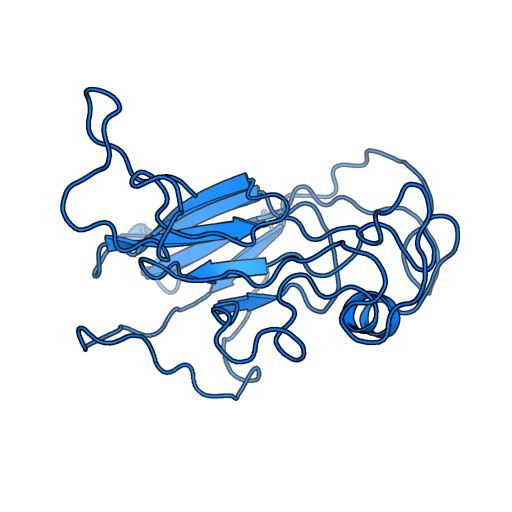3.526 1.00 75.12 89 PRO A C 1
ATOM 688 O O . PRO A 1 89 ? 19.494 -5.157 -14.268 1.00 75.12 89 PRO A O 1
ATOM 691 N N . ASN A 1 90 ? 18.916 -4.376 -12.264 1.00 70.31 90 ASN A N 1
ATOM 692 C CA . ASN A 1 90 ? 20.266 -4.538 -11.713 1.00 70.31 90 ASN A CA 1
ATOM 693 C C . ASN A 1 90 ? 20.283 -4.626 -10.179 1.00 70.31 90 ASN A C 1
ATOM 695 O O . ASN A 1 90 ? 19.974 -3.646 -9.499 1.00 70.31 90 ASN A O 1
ATOM 699 N N . GLN A 1 91 ? 20.680 -5.790 -9.642 1.00 65.25 91 GLN A N 1
ATOM 700 C CA . GLN A 1 91 ? 20.870 -6.014 -8.197 1.00 65.25 91 GLN A CA 1
ATOM 701 C C . GLN A 1 91 ? 22.240 -5.582 -7.685 1.00 65.25 91 GLN A C 1
ATOM 703 O O . GLN A 1 91 ? 22.405 -5.290 -6.498 1.00 65.25 91 GLN A O 1
ATOM 708 N N . GLY A 1 92 ? 23.239 -5.689 -8.556 1.00 62.84 92 GLY A N 1
ATOM 709 C CA . GLY A 1 92 ? 24.643 -5.734 -8.174 1.00 62.84 92 GLY A CA 1
ATOM 710 C C . GLY A 1 92 ? 25.336 -4.384 -8.252 1.00 62.84 92 GLY A C 1
ATOM 711 O O . GLY A 1 92 ? 26.370 -4.206 -7.612 1.00 62.84 92 GLY A O 1
ATOM 712 N N . GLU A 1 93 ? 24.776 -3.437 -9.003 1.00 67.88 93 GLU A N 1
ATOM 713 C CA . GLU A 1 93 ? 25.380 -2.130 -9.249 1.00 67.88 93 GLU A CA 1
ATOM 714 C C . GLU A 1 93 ? 24.397 -0.994 -8.937 1.00 67.88 93 GLU A C 1
ATOM 716 O O . GLU A 1 93 ? 23.176 -1.139 -9.019 1.00 67.88 93 GLU A O 1
ATOM 721 N N . GLY A 1 94 ? 24.940 0.168 -8.568 1.00 67.50 94 GLY A N 1
ATOM 722 C CA . GLY A 1 94 ? 24.133 1.344 -8.257 1.00 67.50 94 GLY A CA 1
ATOM 723 C C . GLY A 1 94 ? 23.493 1.947 -9.511 1.00 67.50 94 GLY A C 1
ATOM 724 O O . GLY A 1 94 ? 24.194 2.312 -10.450 1.00 67.50 94 GLY A O 1
ATOM 725 N N . MET A 1 95 ? 22.173 2.122 -9.485 1.00 77.62 95 MET A N 1
ATOM 726 C CA . MET A 1 95 ? 21.371 2.789 -10.526 1.00 77.62 95 MET A CA 1
ATOM 727 C C . MET A 1 95 ? 20.582 3.958 -9.916 1.00 77.62 95 MET A C 1
ATOM 729 O O . MET A 1 95 ? 20.352 3.966 -8.712 1.00 77.62 95 MET A O 1
ATOM 733 N N . ASP A 1 96 ? 20.119 4.945 -10.678 1.00 81.94 96 ASP A N 1
ATOM 734 C CA . ASP A 1 96 ? 19.239 5.963 -10.090 1.00 81.94 96 ASP A CA 1
ATOM 735 C C . ASP A 1 96 ? 17.951 5.310 -9.515 1.00 81.94 96 ASP A C 1
ATOM 737 O O . ASP A 1 96 ? 17.339 4.467 -10.181 1.00 81.94 96 ASP A O 1
ATOM 741 N N . PRO A 1 97 ? 17.524 5.627 -8.274 1.00 79.56 97 PRO A N 1
ATOM 742 C CA . PRO A 1 97 ? 16.320 5.040 -7.684 1.00 79.56 97 PRO A CA 1
ATOM 743 C C . PRO A 1 97 ? 15.045 5.252 -8.509 1.00 79.56 97 PRO A C 1
ATOM 745 O O . PRO A 1 97 ? 14.167 4.390 -8.495 1.00 79.56 97 PRO A O 1
ATOM 748 N N . LYS A 1 98 ? 14.934 6.361 -9.251 1.00 83.38 98 LYS A N 1
ATOM 749 C CA . LYS A 1 98 ? 13.774 6.639 -10.109 1.00 83.38 98 LYS A CA 1
ATOM 750 C C . LYS A 1 98 ? 13.781 5.778 -11.360 1.00 83.38 98 LYS A C 1
ATOM 752 O O . LYS A 1 98 ? 12.727 5.290 -11.747 1.00 83.38 98 LYS A O 1
ATOM 757 N N . GLU A 1 99 ? 14.948 5.564 -11.963 1.00 86.12 99 GLU A N 1
ATOM 758 C CA . GLU A 1 99 ? 15.086 4.662 -13.113 1.00 86.12 99 GLU A CA 1
ATOM 759 C C . GLU A 1 99 ? 14.717 3.226 -12.722 1.00 86.12 99 GLU A C 1
ATOM 761 O O . GLU A 1 99 ? 13.959 2.564 -13.429 1.00 86.12 99 GLU A O 1
ATOM 766 N N . ARG A 1 100 ? 15.158 2.777 -11.539 1.00 85.19 100 ARG A N 1
ATOM 767 C CA . ARG A 1 100 ? 14.769 1.471 -10.984 1.00 85.19 100 ARG A CA 1
ATOM 768 C C . ARG A 1 100 ? 13.266 1.370 -10.743 1.00 85.19 100 ARG A C 1
ATOM 770 O O . ARG A 1 100 ? 12.643 0.409 -11.181 1.00 85.19 100 ARG A O 1
ATOM 777 N N . ALA A 1 101 ? 12.698 2.365 -10.063 1.00 85.31 101 ALA A N 1
ATOM 778 C CA . ALA A 1 101 ? 11.276 2.395 -9.748 1.00 85.31 101 ALA A CA 1
ATOM 779 C C . ALA A 1 101 ? 10.392 2.442 -11.001 1.00 85.31 101 ALA A C 1
ATOM 781 O O . ALA A 1 101 ? 9.315 1.858 -10.989 1.00 85.31 101 ALA A O 1
ATOM 782 N N . ALA A 1 102 ? 10.845 3.101 -12.070 1.00 87.81 102 ALA A N 1
ATOM 783 C CA . ALA A 1 102 ? 10.138 3.128 -13.346 1.00 87.81 102 ALA A CA 1
ATOM 784 C C . ALA A 1 102 ? 10.169 1.769 -14.065 1.00 87.81 102 ALA A C 1
ATOM 786 O O . ALA A 1 102 ? 9.199 1.410 -14.720 1.00 87.81 102 ALA A O 1
ATOM 787 N N . TYR A 1 103 ? 11.255 0.999 -13.936 1.00 88.06 103 TYR A N 1
ATOM 788 C CA . TYR A 1 103 ? 11.372 -0.310 -14.584 1.00 88.06 103 TYR A CA 1
ATOM 789 C C . TYR A 1 103 ? 10.457 -1.378 -13.950 1.00 88.06 103 TYR A C 1
ATOM 791 O O . TYR A 1 103 ? 9.826 -2.168 -14.658 1.00 88.06 103 TYR A O 1
ATOM 799 N N . MET A 1 104 ? 10.384 -1.417 -12.615 1.00 89.19 104 MET A N 1
ATOM 800 C CA . MET A 1 104 ? 9.633 -2.432 -11.862 1.00 89.19 104 MET A CA 1
ATOM 801 C C . MET A 1 104 ? 8.801 -1.799 -10.736 1.00 89.19 104 MET A C 1
ATOM 803 O O . MET A 1 104 ? 9.060 -2.077 -9.567 1.00 89.19 104 MET A O 1
ATOM 807 N N . PRO A 1 105 ? 7.816 -0.934 -11.040 1.00 90.25 105 PRO A N 1
ATOM 808 C CA . PRO A 1 105 ? 7.053 -0.220 -10.017 1.00 90.25 105 PRO A CA 1
ATOM 809 C C . PRO A 1 105 ? 6.360 -1.183 -9.044 1.00 90.25 105 PRO A C 1
ATOM 811 O O . PRO A 1 105 ? 5.948 -2.279 -9.424 1.00 90.25 105 PRO A O 1
ATOM 814 N N . VAL A 1 106 ? 6.231 -0.773 -7.774 1.00 91.88 106 VAL A N 1
ATOM 815 C CA . VAL A 1 106 ? 5.480 -1.569 -6.788 1.00 91.88 106 VAL A CA 1
ATOM 816 C C . VAL A 1 106 ? 3.994 -1.534 -7.119 1.00 91.88 106 VAL A C 1
ATOM 818 O O . VAL A 1 106 ? 3.387 -2.591 -7.265 1.00 91.88 106 VAL A O 1
ATOM 821 N N . THR A 1 107 ? 3.459 -0.336 -7.355 1.00 94.12 107 THR A N 1
ATOM 822 C CA . THR A 1 107 ? 2.145 -0.136 -7.970 1.00 94.12 107 THR A CA 1
ATOM 823 C C . THR A 1 107 ? 2.295 0.177 -9.470 1.00 94.12 107 THR A C 1
ATOM 825 O O . THR A 1 107 ? 2.594 1.312 -9.843 1.00 94.12 107 THR A O 1
ATOM 828 N N . ASP A 1 108 ? 2.081 -0.810 -10.348 1.00 93.06 108 ASP A N 1
ATOM 829 C CA . ASP A 1 108 ? 2.117 -0.641 -11.812 1.00 93.06 108 ASP A CA 1
ATOM 830 C C . ASP A 1 108 ? 0.797 -0.067 -12.357 1.00 93.06 108 ASP A C 1
ATOM 832 O O . ASP A 1 108 ? -0.105 -0.792 -12.785 1.00 93.06 108 ASP A O 1
ATOM 836 N N . THR A 1 109 ? 0.674 1.260 -12.330 1.00 92.31 109 THR A N 1
ATOM 837 C CA . THR A 1 109 ? -0.527 1.973 -12.797 1.00 92.31 109 THR A CA 1
ATOM 838 C C . THR A 1 109 ? -0.624 2.088 -14.318 1.00 92.31 109 THR A C 1
ATOM 840 O O . THR A 1 109 ? -1.693 2.408 -14.834 1.00 92.31 109 THR A O 1
ATOM 843 N N . GLU A 1 110 ? 0.458 1.815 -15.051 1.00 90.81 110 GLU A N 1
ATOM 844 C CA . GLU A 1 110 ? 0.432 1.800 -16.516 1.00 90.81 110 GLU A CA 1
ATOM 845 C C . GLU A 1 110 ? -0.248 0.529 -17.026 1.00 90.81 110 GLU A C 1
ATOM 847 O O . GLU A 1 110 ? -1.129 0.591 -17.886 1.00 90.81 110 GLU A O 1
ATOM 852 N N . THR A 1 111 ? 0.116 -0.622 -16.455 1.00 93.12 111 THR A N 1
ATOM 853 C CA . THR A 1 111 ? -0.522 -1.906 -16.764 1.00 93.12 111 THR A CA 1
ATOM 854 C C . THR A 1 111 ? -1.901 -2.022 -16.112 1.00 93.12 111 THR A C 1
ATOM 856 O O . THR A 1 111 ? -2.828 -2.563 -16.720 1.00 93.12 111 THR A O 1
ATOM 859 N N . TYR A 1 112 ? -2.054 -1.507 -14.887 1.00 95.31 112 TYR A N 1
ATOM 860 C CA . TYR A 1 112 ? -3.295 -1.558 -14.114 1.00 95.31 112 TYR A CA 1
ATOM 861 C C . TYR A 1 112 ? -3.780 -0.144 -13.760 1.00 95.31 112 TYR A C 1
ATOM 863 O O . TYR A 1 112 ? -3.582 0.305 -12.629 1.00 95.31 112 TYR A O 1
ATOM 871 N N . PRO A 1 113 ? -4.469 0.557 -14.681 1.00 94.81 113 PRO A N 1
ATOM 872 C CA . PRO A 1 113 ? -4.953 1.921 -14.442 1.00 94.81 113 PRO A CA 1
ATOM 873 C C . PRO A 1 113 ? -5.868 2.060 -13.221 1.00 94.81 113 PRO A C 1
ATOM 875 O O . PRO A 1 113 ? -5.886 3.107 -12.578 1.00 94.81 113 PRO A O 1
ATOM 878 N N . ASP A 1 114 ? -6.592 0.990 -12.881 1.00 95.00 114 ASP A N 1
ATOM 879 C CA . ASP A 1 114 ? -7.508 0.935 -11.738 1.00 95.00 114 ASP A CA 1
ATOM 880 C C . ASP A 1 114 ? -6.837 0.433 -10.444 1.00 95.00 114 ASP A C 1
ATOM 882 O O . ASP A 1 114 ? -7.518 0.159 -9.451 1.00 95.00 114 ASP A O 1
ATOM 886 N N . ALA A 1 115 ? -5.507 0.272 -10.430 1.00 96.69 115 ALA A N 1
ATOM 887 C CA . ALA A 1 115 ? -4.787 -0.073 -9.212 1.00 96.69 115 ALA A CA 1
ATOM 888 C C . ALA A 1 115 ? -4.966 1.011 -8.138 1.00 96.69 115 ALA A C 1
ATOM 890 O O . ALA A 1 115 ? -4.991 2.218 -8.411 1.00 96.69 115 ALA A O 1
ATOM 891 N N . MET A 1 116 ? -5.073 0.557 -6.890 1.00 96.12 116 MET A N 1
ATOM 892 C CA . MET A 1 116 ? -5.090 1.404 -5.710 1.00 96.12 116 MET A CA 1
ATOM 893 C C . MET A 1 116 ? -3.845 2.280 -5.722 1.00 96.12 116 MET A C 1
ATOM 895 O O . MET A 1 116 ? -2.726 1.782 -5.790 1.00 96.12 116 MET A O 1
ATOM 899 N N . GLN A 1 117 ? -4.049 3.590 -5.639 1.00 93.00 117 GLN A N 1
ATOM 900 C CA . GLN A 1 117 ? -2.934 4.515 -5.539 1.00 93.00 117 GLN A CA 1
ATOM 901 C C . GLN A 1 117 ? -2.333 4.431 -4.136 1.00 93.00 117 GLN A C 1
ATOM 903 O O . GLN A 1 117 ? -3.091 4.507 -3.156 1.00 93.00 117 GLN A O 1
ATOM 908 N N . PRO A 1 118 ? -0.999 4.333 -4.010 1.00 91.38 118 PRO A N 1
ATOM 909 C CA . PRO A 1 118 ? -0.371 4.402 -2.710 1.00 91.38 118 PRO A CA 1
ATOM 910 C C . PRO A 1 118 ? -0.680 5.748 -2.070 1.00 91.38 118 PRO A C 1
ATOM 912 O O . PRO A 1 118 ? -0.552 6.810 -2.683 1.00 91.38 118 PRO A O 1
ATOM 915 N N . ALA A 1 119 ? -1.076 5.707 -0.800 1.00 88.75 119 ALA A N 1
ATOM 916 C CA . ALA A 1 119 ? -1.257 6.919 -0.017 1.00 88.75 119 ALA A CA 1
ATOM 917 C C . ALA A 1 119 ? 0.086 7.647 0.141 1.00 88.75 119 ALA A C 1
ATOM 919 O O . ALA A 1 119 ? 0.133 8.874 0.228 1.00 88.75 119 ALA A O 1
ATOM 920 N N . TRP A 1 120 ? 1.183 6.887 0.149 1.00 91.19 120 TRP A N 1
ATOM 921 C CA . TRP A 1 120 ? 2.533 7.419 0.122 1.00 91.19 120 TRP A CA 1
ATOM 922 C C . TRP A 1 120 ? 3.530 6.419 -0.468 1.00 91.19 120 TRP A C 1
ATOM 924 O O . TRP A 1 120 ? 3.406 5.219 -0.242 1.00 91.19 120 TRP A O 1
ATOM 934 N N . GLY A 1 121 ? 4.557 6.929 -1.148 1.00 86.50 121 GLY A N 1
ATOM 935 C CA . GLY A 1 121 ? 5.729 6.165 -1.571 1.00 86.50 121 GLY A CA 1
ATOM 936 C C . GLY A 1 121 ? 7.021 6.802 -1.058 1.00 86.50 121 GLY A C 1
ATOM 937 O O . GLY A 1 121 ? 7.123 8.025 -0.957 1.00 86.50 121 GLY A O 1
ATOM 938 N N . ASN A 1 122 ? 8.028 5.986 -0.758 1.00 83.94 122 ASN A N 1
ATOM 939 C CA . ASN A 1 122 ? 9.306 6.409 -0.178 1.00 83.94 122 ASN A CA 1
ATOM 940 C C . ASN A 1 122 ? 10.291 6.989 -1.208 1.00 83.94 122 ASN A C 1
ATOM 942 O O . ASN A 1 122 ? 11.477 6.670 -1.184 1.00 83.94 122 ASN A O 1
ATOM 946 N N . ASP A 1 123 ? 9.805 7.808 -2.143 1.00 80.94 123 ASP A N 1
ATOM 947 C CA . ASP A 1 123 ? 10.616 8.511 -3.150 1.00 80.94 123 ASP A CA 1
ATOM 948 C C . ASP A 1 123 ? 11.582 7.596 -3.937 1.00 80.94 123 ASP A C 1
ATOM 950 O O . ASP A 1 123 ? 12.722 7.959 -4.229 1.00 80.94 123 ASP A O 1
ATOM 954 N N . GLY A 1 124 ? 11.141 6.376 -4.261 1.00 78.44 124 GLY A N 1
ATOM 955 C CA . GLY A 1 124 ? 11.960 5.385 -4.967 1.00 78.44 124 GLY A CA 1
ATOM 956 C C . GLY A 1 124 ? 12.988 4.671 -4.084 1.00 78.44 124 GLY A C 1
ATOM 957 O O . GLY A 1 124 ? 13.764 3.865 -4.582 1.00 78.44 124 GLY A O 1
ATOM 958 N N . LEU A 1 125 ? 12.991 4.889 -2.771 1.00 81.12 125 LEU A N 1
ATOM 959 C CA . LEU A 1 125 ? 13.867 4.190 -1.833 1.00 81.12 125 LEU A CA 1
ATOM 960 C C . LEU A 1 125 ? 13.165 2.985 -1.198 1.00 81.12 125 LEU A C 1
ATOM 962 O O . LEU A 1 125 ? 11.981 3.029 -0.875 1.00 81.12 125 LEU A O 1
ATOM 966 N N . SER A 1 126 ? 13.932 1.930 -0.944 1.00 83.31 126 SER A N 1
ATOM 967 C CA . SER A 1 126 ? 13.557 0.842 -0.038 1.00 83.31 126 SER A CA 1
ATOM 968 C C . SER A 1 126 ? 14.471 0.908 1.179 1.00 83.31 126 SER A C 1
ATOM 970 O O . SER A 1 126 ? 15.695 0.884 1.041 1.00 83.31 126 SER A O 1
ATOM 972 N N . GLN A 1 127 ? 13.891 1.100 2.362 1.00 84.44 127 GLN A N 1
ATOM 973 C CA . GLN A 1 127 ? 14.616 1.290 3.627 1.00 84.44 127 GLN A CA 1
ATOM 974 C C . GLN A 1 127 ? 14.100 0.377 4.742 1.00 84.44 127 GLN A C 1
ATOM 976 O O . GLN A 1 127 ? 14.467 0.543 5.911 1.00 84.44 127 GLN A O 1
ATOM 981 N N . GLY A 1 128 ? 13.273 -0.601 4.387 1.00 83.12 128 GLY A N 1
ATOM 982 C CA . GLY A 1 128 ? 12.707 -1.537 5.339 1.00 83.12 128 GLY A CA 1
ATOM 983 C C . GLY A 1 128 ? 11.508 -0.945 6.074 1.00 83.12 128 GLY A C 1
ATOM 984 O O . GLY A 1 128 ? 11.553 -0.839 7.304 1.00 83.12 128 GLY A O 1
ATOM 985 N N . ILE A 1 129 ? 10.495 -0.464 5.343 1.00 88.25 129 ILE A N 1
ATOM 986 C CA . ILE A 1 129 ? 9.232 -0.014 5.939 1.00 88.25 129 ILE A CA 1
ATOM 987 C C . ILE A 1 129 ? 8.566 -1.147 6.740 1.00 88.25 129 ILE A C 1
ATOM 989 O O . ILE A 1 129 ? 8.380 -2.261 6.268 1.00 88.25 129 ILE A O 1
ATOM 993 N N . SER A 1 130 ? 8.212 -0.874 7.990 1.00 89.00 130 SER A N 1
ATOM 994 C CA . SER A 1 130 ? 7.814 -1.908 8.952 1.00 89.00 130 SER A CA 1
ATOM 995 C C . SER A 1 130 ? 6.473 -1.574 9.602 1.00 89.00 130 SER A C 1
ATOM 997 O O . SER A 1 130 ? 5.499 -1.354 8.898 1.00 89.00 130 SER A O 1
ATOM 999 N N . SER A 1 131 ? 6.377 -1.529 10.928 1.00 91.75 131 SER A N 1
ATOM 1000 C CA . SER A 1 131 ? 5.140 -1.192 11.636 1.00 91.75 131 SER A CA 1
ATOM 1001 C C . SER A 1 131 ? 4.613 0.198 11.276 1.00 91.75 131 SER A C 1
ATOM 1003 O O . SER A 1 131 ? 5.395 1.136 11.091 1.00 91.75 131 SER A O 1
ATOM 1005 N N . ALA A 1 132 ? 3.293 0.351 11.310 1.00 91.88 132 ALA A N 1
ATOM 1006 C CA . ALA A 1 132 ? 2.634 1.647 11.306 1.00 91.88 132 ALA A CA 1
ATOM 1007 C C . ALA A 1 132 ? 1.560 1.716 12.396 1.00 91.88 132 ALA A C 1
ATOM 1009 O O . ALA A 1 132 ? 0.991 0.686 12.743 1.00 91.88 132 ALA A O 1
ATOM 1010 N N . GLU A 1 133 ? 1.310 2.911 12.934 1.00 95.06 133 GLU A N 1
ATOM 1011 C CA . GLU A 1 133 ? 0.287 3.141 13.960 1.00 95.06 133 GLU A CA 1
ATOM 1012 C C . GLU A 1 133 ? -0.200 4.593 13.962 1.00 95.06 133 GLU A C 1
ATOM 1014 O O . GLU A 1 133 ? 0.594 5.515 13.769 1.00 95.06 133 GLU A O 1
ATOM 1019 N N . PHE A 1 134 ? -1.492 4.824 14.203 1.00 91.19 134 PHE A N 1
ATOM 1020 C CA . PHE A 1 134 ? -2.003 6.181 14.399 1.00 91.19 134 PHE A CA 1
ATOM 1021 C C . PHE A 1 134 ? -1.729 6.679 15.813 1.00 91.19 134 PHE A C 1
ATOM 1023 O O . PHE A 1 134 ? -2.045 6.030 16.805 1.00 91.19 134 PHE A O 1
ATOM 1030 N N . LEU A 1 135 ? -1.185 7.886 15.915 1.00 90.12 135 LEU A N 1
ATOM 1031 C CA . LEU A 1 135 ? -1.044 8.568 17.192 1.00 90.12 135 LEU A CA 1
ATOM 1032 C C . LEU A 1 135 ? -2.396 9.157 17.592 1.00 90.12 135 LEU A C 1
ATOM 1034 O O . LEU A 1 135 ? -2.924 10.003 16.877 1.00 90.12 135 LEU A O 1
ATOM 1038 N N . THR A 1 136 ? -2.952 8.712 18.720 1.00 90.00 136 THR A N 1
ATOM 1039 C CA . THR A 1 136 ? -4.258 9.174 19.217 1.00 90.00 136 THR A CA 1
ATOM 1040 C C . THR A 1 136 ? -4.180 9.702 20.648 1.00 90.00 136 THR A C 1
ATOM 1042 O O . THR A 1 136 ? -3.664 9.014 21.538 1.00 90.00 136 THR A O 1
ATOM 1045 N N . GLY A 1 137 ? -4.733 10.890 20.880 1.00 91.50 137 GLY A N 1
ATOM 1046 C CA . GLY A 1 137 ? -4.894 11.522 22.189 1.00 91.50 137 GLY A CA 1
ATOM 1047 C C . GLY A 1 137 ? -4.058 12.790 22.380 1.00 91.50 137 GLY A C 1
ATOM 1048 O O . GLY A 1 137 ? -3.012 12.980 21.756 1.00 91.50 137 GLY A O 1
ATOM 1049 N N . GLU A 1 138 ? -4.512 13.647 23.300 1.00 93.62 138 GLU A N 1
ATOM 1050 C CA . GLU A 1 138 ? -3.941 14.979 23.561 1.00 93.62 138 GLU A CA 1
ATOM 1051 C C . GLU A 1 138 ? -2.441 14.955 23.901 1.00 93.62 138 GLU A C 1
ATOM 1053 O O . GLU A 1 138 ? -1.730 15.922 23.628 1.00 93.62 138 GLU A O 1
ATOM 1058 N N . GLN A 1 139 ? -1.926 13.842 24.440 1.00 94.38 139 GLN A N 1
ATOM 1059 C CA . GLN A 1 139 ? -0.506 13.676 24.759 1.00 94.38 139 GLN A CA 1
ATOM 1060 C C . GLN A 1 139 ? 0.419 13.806 23.539 1.00 94.38 139 GLN A C 1
ATOM 1062 O O . GLN A 1 139 ? 1.609 14.080 23.699 1.00 94.38 139 GLN A O 1
ATOM 1067 N N . TRP A 1 140 ? -0.111 13.617 22.327 1.00 90.19 140 TRP A N 1
ATOM 1068 C CA . TRP A 1 140 ? 0.645 13.736 21.081 1.00 90.19 140 TRP A CA 1
ATOM 1069 C C . TRP A 1 140 ? 0.653 15.158 20.501 1.00 90.19 140 TRP A C 1
ATOM 1071 O O . TRP A 1 140 ? 1.422 15.432 19.577 1.00 90.19 140 TRP A O 1
ATOM 1081 N N . GLY A 1 141 ? -0.137 16.091 21.047 1.00 92.94 141 GLY A N 1
ATOM 1082 C CA . GLY A 1 141 ? -0.182 17.485 20.593 1.00 92.94 141 GLY A CA 1
ATOM 1083 C C . GLY A 1 141 ? -0.440 17.603 19.085 1.00 92.94 141 GLY A C 1
ATOM 1084 O O . GLY A 1 141 ? -1.376 17.016 18.561 1.00 92.94 141 GLY A O 1
ATOM 1085 N N . GLU A 1 142 ? 0.424 18.318 18.355 1.00 88.44 142 GLU A N 1
ATOM 1086 C CA . GLU A 1 142 ? 0.317 18.486 16.887 1.00 88.44 142 GLU A CA 1
ATOM 1087 C C . GLU A 1 142 ? 0.454 17.179 16.072 1.00 88.44 142 GLU A C 1
ATOM 1089 O O . GLU A 1 142 ? 0.272 17.180 14.846 1.00 88.44 142 GLU A O 1
ATOM 1094 N N . TRP A 1 143 ? 0.836 16.081 16.727 1.00 83.62 143 TRP A N 1
ATOM 1095 C CA . TRP A 1 143 ? 0.963 14.759 16.120 1.00 83.62 143 TRP A CA 1
ATOM 1096 C C . TRP A 1 143 ? -0.281 13.892 16.305 1.00 83.62 143 TRP A C 1
ATOM 1098 O O . TRP A 1 143 ? -0.344 12.828 15.693 1.00 83.62 143 TRP A O 1
ATOM 1108 N N . ASP A 1 144 ? -1.258 14.336 17.100 1.00 89.50 144 ASP A N 1
ATOM 1109 C CA . ASP A 1 144 ? -2.542 13.650 17.229 1.00 89.50 144 ASP A CA 1
ATOM 1110 C C . ASP A 1 144 ? -3.226 13.507 15.857 1.00 89.50 144 ASP A C 1
ATOM 1112 O O . ASP A 1 144 ? -3.251 14.435 15.042 1.00 89.50 144 ASP A O 1
ATOM 1116 N N . GLY A 1 145 ? -3.718 12.304 15.570 1.00 84.06 145 GLY A N 1
ATOM 1117 C CA . GLY A 1 145 ? -4.304 11.910 14.291 1.00 84.06 145 GLY A CA 1
ATOM 1118 C C . GLY A 1 145 ? -3.301 11.604 13.173 1.00 84.06 145 GLY A C 1
ATOM 1119 O 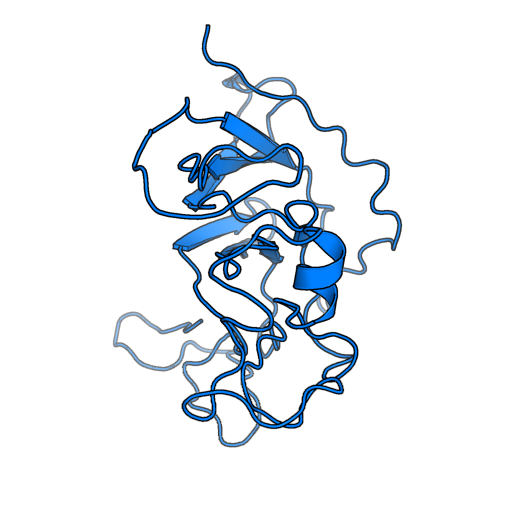O . GLY A 1 145 ? -3.723 11.338 12.046 1.00 84.06 145 GLY A O 1
ATOM 1120 N N . ARG A 1 146 ? -1.985 11.633 13.426 1.00 87.94 146 ARG A N 1
ATOM 1121 C CA . ARG A 1 146 ? -0.987 11.309 12.396 1.00 87.94 146 ARG A CA 1
ATOM 1122 C C . ARG A 1 146 ? -0.615 9.829 12.388 1.00 87.94 146 ARG A C 1
ATOM 1124 O O . ARG A 1 146 ? -0.452 9.214 13.438 1.00 87.94 146 ARG A O 1
ATOM 1131 N N . LEU A 1 147 ? -0.388 9.290 11.192 1.00 89.88 147 LEU A N 1
ATOM 1132 C CA . LEU A 1 147 ? 0.149 7.946 10.997 1.00 89.88 147 LEU A CA 1
ATOM 1133 C C . LEU A 1 147 ? 1.660 7.945 11.228 1.00 89.88 147 LEU A C 1
ATOM 1135 O O . LEU A 1 147 ? 2.382 8.572 10.458 1.00 89.88 147 LEU A O 1
ATOM 1139 N N . LEU A 1 148 ? 2.128 7.235 12.247 1.00 92.44 148 LEU A N 1
ATOM 1140 C CA . LEU A 1 148 ? 3.532 6.949 12.509 1.00 92.44 148 LEU A CA 1
ATOM 1141 C C . LEU A 1 148 ? 3.966 5.718 11.710 1.00 92.44 148 LEU A C 1
ATOM 1143 O O . LEU A 1 148 ? 3.321 4.680 1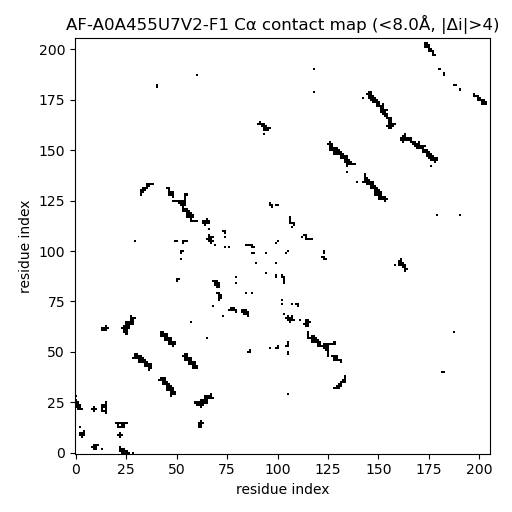1.801 1.00 92.44 148 LEU A O 1
ATOM 1147 N N . VAL A 1 149 ? 5.081 5.807 10.984 1.00 88.81 149 VAL A N 1
ATOM 1148 C CA . VAL A 1 149 ? 5.649 4.674 10.236 1.00 88.81 149 VAL A CA 1
ATOM 1149 C C . VAL A 1 149 ? 7.091 4.423 10.665 1.00 88.81 149 VAL A C 1
ATOM 1151 O O . VAL A 1 149 ? 7.892 5.359 10.734 1.00 88.81 149 VAL A O 1
ATOM 1154 N N . GLY A 1 150 ? 7.414 3.164 10.963 1.00 87.56 150 GLY A N 1
ATOM 1155 C CA . GLY A 1 150 ? 8.754 2.722 11.334 1.00 87.56 150 GLY A CA 1
ATOM 1156 C C . GLY A 1 150 ? 9.559 2.223 10.136 1.00 87.56 150 GLY A C 1
ATOM 1157 O O . GLY A 1 150 ? 9.045 1.478 9.303 1.00 87.56 150 GLY A O 1
ATOM 1158 N N . PHE A 1 151 ? 10.845 2.562 10.100 1.00 85.06 151 PHE A N 1
ATOM 1159 C CA . PHE A 1 151 ? 11.813 2.047 9.129 1.00 85.06 151 PHE A CA 1
ATOM 1160 C C . PHE A 1 151 ? 12.949 1.328 9.855 1.00 85.06 151 PHE A C 1
ATOM 1162 O O . PHE A 1 151 ? 13.456 1.825 10.864 1.00 85.06 151 PHE A O 1
ATOM 1169 N N . TRP A 1 152 ? 13.383 0.183 9.329 1.00 76.44 152 TRP A N 1
ATOM 1170 C CA . TRP A 1 152 ? 14.555 -0.534 9.846 1.00 76.44 152 TRP A CA 1
ATOM 1171 C C . TRP A 1 152 ? 15.876 0.124 9.451 1.00 76.44 152 TRP A C 1
ATOM 1173 O O . TRP A 1 152 ? 16.907 -0.145 10.066 1.00 76.44 152 TRP A O 1
ATOM 1183 N N . GLY A 1 153 ? 15.850 1.009 8.453 1.00 63.66 153 GLY A N 1
ATOM 1184 C CA . GLY A 1 153 ? 17.047 1.687 7.980 1.00 63.66 153 GLY A CA 1
ATOM 1185 C C . GLY A 1 153 ? 17.975 0.726 7.249 1.00 63.66 153 GLY A C 1
ATOM 1186 O O . GLY A 1 153 ? 19.188 0.805 7.437 1.00 63.66 153 GLY A O 1
ATOM 1187 N N . LEU A 1 154 ? 17.412 -0.172 6.429 1.00 54.62 154 LEU A N 1
ATOM 1188 C CA . LEU A 1 154 ? 18.176 -0.994 5.489 1.00 54.62 154 LEU A CA 1
ATOM 1189 C C . LEU A 1 154 ? 18.899 -0.063 4.504 1.00 54.62 154 LEU A C 1
ATOM 1191 O O . LEU A 1 154 ? 18.379 0.300 3.456 1.00 54.62 154 LEU A O 1
ATOM 1195 N N . ALA A 1 155 ? 20.098 0.374 4.877 1.00 43.44 155 ALA A N 1
ATOM 1196 C CA . ALA A 1 155 ? 21.030 1.033 3.984 1.00 43.44 155 ALA A CA 1
ATOM 1197 C C . ALA A 1 155 ? 21.879 -0.059 3.327 1.00 43.44 155 ALA A C 1
ATOM 1199 O O . ALA A 1 155 ? 22.822 -0.568 3.932 1.00 43.44 155 ALA A O 1
ATOM 1200 N N . LEU A 1 156 ? 21.538 -0.433 2.094 1.00 44.69 156 LEU A N 1
ATOM 1201 C CA . LEU A 1 156 ? 22.475 -1.135 1.217 1.00 44.69 156 LEU A CA 1
ATOM 1202 C C . LEU A 1 156 ? 23.614 -0.136 0.922 1.00 44.69 156 LEU A C 1
ATOM 1204 O O . LEU A 1 156 ? 23.366 0.973 0.462 1.00 44.69 156 LEU A O 1
ATOM 1208 N N . ALA A 1 157 ? 24.842 -0.445 1.327 1.00 36.03 157 ALA A N 1
ATOM 1209 C CA . ALA A 1 157 ? 25.858 0.569 1.611 1.00 36.03 157 ALA A CA 1
ATOM 1210 C C . ALA A 1 157 ? 26.465 1.289 0.378 1.00 36.03 157 ALA A C 1
ATOM 1212 O O . ALA A 1 157 ? 26.479 0.785 -0.740 1.00 36.03 157 ALA A O 1
ATOM 1213 N N . GLU A 1 158 ? 26.959 2.502 0.662 1.00 38.62 158 GLU A N 1
ATOM 1214 C CA . GLU A 1 158 ? 28.086 3.259 0.080 1.00 38.62 158 GLU A CA 1
ATOM 1215 C C . GLU A 1 158 ? 28.297 3.276 -1.448 1.00 38.62 158 GLU A C 1
ATOM 1217 O O . GLU A 1 158 ? 29.279 2.765 -1.973 1.00 38.62 158 GLU A O 1
ATOM 1222 N N . HIS A 1 159 ? 27.453 4.035 -2.148 1.00 37.25 159 HIS A N 1
ATOM 1223 C CA . HIS A 1 159 ? 27.821 4.721 -3.393 1.00 37.25 159 HIS A CA 1
ATOM 1224 C C . HIS A 1 159 ? 27.159 6.111 -3.412 1.00 37.25 159 HIS A C 1
ATOM 1226 O O . HIS A 1 159 ? 26.073 6.251 -2.843 1.00 37.25 159 HIS A O 1
ATOM 1232 N N . PRO A 1 160 ? 27.732 7.139 -4.076 1.00 41.19 160 PRO A N 1
ATOM 1233 C CA . PRO A 1 160 ? 27.067 8.440 -4.246 1.00 41.19 160 PRO A CA 1
ATOM 1234 C C . PRO A 1 160 ? 25.683 8.322 -4.910 1.00 41.19 160 PRO A C 1
ATOM 1236 O O . PRO A 1 160 ? 24.834 9.185 -4.723 1.00 41.19 160 PRO A O 1
ATOM 1239 N N . SER A 1 161 ? 25.473 7.235 -5.658 1.00 47.56 161 SER A N 1
ATOM 1240 C CA . SER A 1 161 ? 24.247 6.850 -6.362 1.00 47.56 161 SER A CA 1
ATOM 1241 C C . SER A 1 161 ? 23.352 5.852 -5.604 1.00 47.56 161 SER A C 1
ATOM 1243 O O . SER A 1 161 ? 22.297 5.490 -6.112 1.00 47.56 161 SER A O 1
ATOM 1245 N N . GLY A 1 162 ? 23.731 5.436 -4.387 1.00 36.59 162 GLY A N 1
ATOM 1246 C CA . GLY A 1 162 ? 22.926 4.577 -3.515 1.00 36.59 162 GLY A CA 1
ATOM 1247 C C . GLY A 1 162 ? 22.856 3.105 -3.946 1.00 36.59 162 GLY A C 1
ATOM 1248 O O . GLY A 1 162 ? 22.304 2.769 -4.986 1.00 36.59 162 GLY A O 1
ATOM 1249 N N . ASN A 1 163 ? 23.304 2.223 -3.054 1.00 44.22 163 ASN A N 1
ATOM 1250 C CA . ASN A 1 163 ? 22.966 0.798 -2.959 1.00 44.22 163 ASN A CA 1
ATOM 1251 C C . ASN A 1 163 ? 23.699 -0.183 -3.894 1.00 44.22 163 ASN A C 1
ATOM 1253 O O . ASN A 1 163 ? 23.231 -0.457 -4.995 1.00 44.22 163 ASN A O 1
ATOM 1257 N N . ALA A 1 164 ? 24.727 -0.849 -3.350 1.00 34.47 164 ALA A N 1
ATOM 1258 C CA . ALA A 1 164 ? 24.975 -2.273 -3.592 1.00 34.47 164 ALA A CA 1
ATOM 1259 C C . ALA A 1 164 ? 25.528 -2.976 -2.328 1.00 34.47 164 ALA A C 1
ATOM 1261 O O . ALA A 1 164 ? 26.383 -2.446 -1.628 1.00 34.47 164 ALA A O 1
ATOM 1262 N N . SER A 1 165 ? 25.049 -4.205 -2.100 1.00 31.19 165 SER A N 1
ATOM 1263 C CA . SER A 1 165 ? 25.553 -5.272 -1.208 1.00 31.19 165 SER A CA 1
ATOM 1264 C C . SER A 1 165 ? 25.532 -5.090 0.328 1.00 31.19 165 SER A C 1
ATOM 1266 O O . SER A 1 165 ? 26.173 -4.230 0.922 1.00 31.19 165 SER A O 1
ATOM 1268 N N . THR A 1 166 ? 24.792 -6.013 0.958 1.00 33.12 166 THR A N 1
ATOM 1269 C CA . THR A 1 166 ? 24.771 -6.472 2.365 1.00 33.12 166 THR A CA 1
ATOM 1270 C C . THR A 1 166 ? 25.709 -5.795 3.371 1.00 33.12 166 THR A C 1
ATOM 1272 O O . THR A 1 166 ? 26.879 -6.152 3.491 1.00 33.12 166 THR A O 1
ATOM 1275 N N . SER A 1 167 ? 25.131 -4.955 4.235 1.00 25.22 167 SER A N 1
ATOM 1276 C CA . SER A 1 167 ? 25.607 -4.781 5.609 1.00 25.22 167 SER A CA 1
ATOM 1277 C C . SER A 1 167 ? 24.439 -4.394 6.520 1.00 25.22 167 SER A C 1
ATOM 1279 O O . SER A 1 167 ? 23.769 -3.386 6.303 1.00 25.22 167 SER A O 1
ATOM 1281 N N . TRP A 1 168 ? 24.157 -5.229 7.522 1.00 25.81 168 TRP A N 1
ATOM 1282 C CA . TRP A 1 168 ? 23.078 -5.052 8.499 1.00 25.81 168 TRP A CA 1
ATOM 1283 C C . TRP A 1 168 ? 23.450 -3.970 9.521 1.00 25.81 168 TRP A C 1
ATOM 1285 O O . TRP A 1 168 ? 23.746 -4.266 10.677 1.00 25.81 168 TRP A O 1
ATOM 1295 N N . ILE A 1 169 ? 23.486 -2.706 9.106 1.00 27.98 169 ILE A N 1
ATOM 1296 C CA . ILE A 1 169 ? 23.684 -1.588 10.031 1.00 27.98 169 ILE A CA 1
ATOM 1297 C C . ILE A 1 169 ? 22.322 -0.956 10.304 1.00 27.98 169 ILE A C 1
ATOM 1299 O O . ILE A 1 169 ? 21.824 -0.172 9.503 1.00 27.98 169 ILE A O 1
ATOM 1303 N N . LEU A 1 170 ? 21.747 -1.274 11.469 1.00 26.48 170 LEU A N 1
ATOM 1304 C CA . LEU A 1 170 ? 20.636 -0.530 12.068 1.00 26.48 170 LEU A CA 1
ATOM 1305 C C . LEU A 1 170 ? 21.090 0.919 12.301 1.00 26.48 170 LEU A C 1
ATOM 1307 O O . LEU A 1 170 ? 21.669 1.252 13.338 1.00 26.48 170 LEU A O 1
ATOM 1311 N N . ARG A 1 171 ? 20.858 1.805 11.332 1.00 27.55 171 ARG A N 1
ATOM 1312 C CA . ARG A 1 171 ? 20.905 3.249 11.581 1.00 27.55 171 ARG A CA 1
ATOM 1313 C C . ARG A 1 171 ? 19.547 3.636 12.166 1.00 27.55 171 ARG A C 1
ATOM 1315 O O . ARG A 1 171 ? 18.535 3.255 11.601 1.00 27.55 171 ARG A O 1
ATOM 1322 N N . ARG A 1 172 ? 19.569 4.320 13.324 1.00 26.34 172 ARG A N 1
ATOM 1323 C CA . ARG A 1 172 ? 18.438 4.878 14.109 1.00 26.34 172 ARG A CA 1
ATOM 1324 C C . ARG A 1 172 ? 17.057 4.739 13.445 1.00 26.34 172 ARG A C 1
ATOM 1326 O O . ARG A 1 172 ? 16.864 5.279 12.361 1.00 26.34 172 ARG A O 1
ATOM 1333 N N . MET A 1 173 ? 16.085 4.166 14.169 1.00 27.81 173 MET A N 1
ATOM 1334 C CA . MET A 1 173 ? 14.662 4.266 13.811 1.00 27.81 173 MET A CA 1
ATOM 1335 C C . MET A 1 173 ? 14.323 5.724 13.493 1.00 27.81 173 MET A C 1
ATOM 1337 O O . MET A 1 173 ? 14.393 6.597 14.361 1.00 27.81 173 MET A O 1
ATOM 1341 N N . ALA A 1 174 ? 14.012 5.983 12.229 1.00 35.34 174 ALA A N 1
ATOM 1342 C CA . ALA A 1 174 ? 13.469 7.249 11.785 1.00 35.34 174 ALA A CA 1
ATOM 1343 C C . ALA A 1 174 ? 11.961 7.068 11.694 1.00 35.34 174 ALA A C 1
ATOM 1345 O O . ALA A 1 174 ? 11.486 6.158 11.016 1.00 35.34 174 ALA A O 1
ATOM 1346 N N . PHE A 1 175 ? 11.221 7.928 12.380 1.00 35.66 175 PHE A N 1
ATOM 1347 C CA . PHE A 1 175 ? 9.776 7.951 12.262 1.00 35.66 175 PHE A CA 1
ATOM 1348 C C . PHE A 1 175 ? 9.355 9.102 11.360 1.00 35.66 175 PHE A C 1
ATOM 1350 O O . PHE A 1 175 ? 9.845 10.232 11.490 1.00 35.66 175 PHE A O 1
ATOM 1357 N N . ARG A 1 176 ? 8.430 8.809 10.447 1.00 44.50 176 ARG A N 1
ATOM 1358 C CA . ARG A 1 176 ? 7.762 9.812 9.622 1.00 44.50 176 ARG A CA 1
ATOM 1359 C C . ARG A 1 176 ? 6.268 9.812 9.933 1.00 44.50 176 ARG A C 1
ATOM 1361 O O . ARG A 1 176 ? 5.709 8.756 10.214 1.00 44.50 176 ARG A O 1
ATOM 1368 N N . SER A 1 177 ? 5.653 10.996 9.903 1.00 37.34 177 SER A N 1
ATOM 1369 C CA . SER A 1 177 ? 4.218 11.164 10.146 1.00 37.34 177 SER A CA 1
ATOM 1370 C C . SER A 1 177 ? 3.468 11.635 8.909 1.00 37.34 177 SER A C 1
ATOM 1372 O O . SER A 1 177 ? 3.923 12.600 8.289 1.00 37.34 177 SER A O 1
ATOM 1374 N N . MET A 1 178 ? 2.289 11.077 8.639 1.00 42.72 178 MET A N 1
ATOM 1375 C CA . MET A 1 178 ? 1.400 11.528 7.563 1.00 42.72 178 MET A CA 1
ATOM 1376 C C . MET A 1 178 ? 0.003 11.879 8.094 1.00 42.72 178 MET A C 1
ATOM 1378 O O . MET A 1 178 ? -0.512 11.206 8.986 1.00 42.72 178 MET A O 1
ATOM 1382 N N . THR A 1 179 ? -0.617 12.922 7.537 1.00 42.56 179 THR A N 1
ATOM 1383 C CA . THR A 1 179 ? -2.058 13.178 7.684 1.00 42.56 179 THR A CA 1
ATOM 1384 C C . THR A 1 179 ? -2.763 12.573 6.477 1.00 42.56 179 THR A C 1
ATOM 1386 O O . THR A 1 179 ? -2.530 13.020 5.354 1.00 42.56 179 THR A O 1
ATOM 1389 N N . LEU A 1 180 ? -3.610 11.567 6.695 1.00 43.97 180 LEU A N 1
ATOM 1390 C CA . LEU A 1 180 ? -4.493 11.055 5.648 1.00 43.97 180 LEU A CA 1
ATOM 1391 C C . LEU A 1 180 ? -5.791 11.878 5.636 1.00 43.97 180 LEU A C 1
ATOM 1393 O O . LEU A 1 180 ? -6.298 12.226 6.707 1.00 43.97 180 LEU A O 1
ATOM 1397 N N . PRO A 1 181 ? -6.323 12.255 4.460 1.00 39.84 181 PRO A N 1
ATOM 1398 C CA . PRO A 1 181 ? -7.588 12.974 4.390 1.00 39.84 181 PRO A CA 1
ATOM 1399 C C . PRO A 1 181 ? -8.743 12.113 4.923 1.00 39.84 181 PRO A C 1
ATOM 1401 O O . PRO A 1 181 ? -8.772 10.898 4.736 1.00 39.84 181 PRO A O 1
ATOM 1404 N N . LYS A 1 182 ? -9.728 12.756 5.562 1.00 34.75 182 LYS A N 1
ATOM 1405 C CA . LYS A 1 182 ? -10.959 12.093 6.015 1.00 34.75 182 LYS A CA 1
ATOM 1406 C C . LYS A 1 182 ? -11.812 11.711 4.804 1.00 34.75 182 LYS A C 1
ATOM 1408 O O . LYS A 1 182 ? -12.277 12.588 4.078 1.00 34.75 182 LYS A O 1
ATOM 1413 N N . CYS A 1 183 ? -12.039 10.416 4.590 1.00 36.69 183 CYS A N 1
ATOM 1414 C CA . CYS A 1 183 ? -12.919 9.937 3.525 1.00 36.69 183 CYS A CA 1
ATOM 1415 C C . CYS A 1 183 ? -14.383 10.048 3.990 1.00 36.69 183 CYS A C 1
ATOM 1417 O O . CYS A 1 183 ? -14.797 9.387 4.939 1.00 36.69 183 CYS A O 1
ATOM 1419 N N . HIS A 1 184 ? -15.167 10.926 3.357 1.00 37.16 184 HIS A N 1
ATOM 1420 C CA . HIS A 1 184 ? -16.573 11.183 3.712 1.00 37.16 184 HIS A CA 1
ATOM 1421 C C . HIS A 1 184 ? -17.595 10.512 2.775 1.00 37.16 184 HIS A C 1
ATOM 1423 O O . HIS A 1 184 ? -18.777 10.856 2.825 1.00 37.16 184 HIS A O 1
ATOM 1429 N N . HIS A 1 185 ? -17.197 9.539 1.944 1.00 32.84 185 HIS A N 1
ATOM 1430 C CA . HIS A 1 185 ? -18.121 8.859 1.029 1.00 32.84 185 HIS A CA 1
ATOM 1431 C C . HIS A 1 185 ? -17.883 7.346 0.889 1.00 32.84 185 HIS A C 1
ATOM 1433 O O . HIS A 1 185 ? -16.736 6.906 0.945 1.00 32.84 185 HIS A O 1
ATOM 1439 N N . PRO A 1 186 ? -18.954 6.553 0.664 1.00 30.58 186 PRO A N 1
ATOM 1440 C CA . PRO A 1 186 ? -18.890 5.090 0.599 1.00 30.58 186 PRO A CA 1
ATOM 1441 C C . PRO A 1 186 ? -18.268 4.521 -0.692 1.00 30.58 186 PRO A C 1
ATOM 1443 O O . PRO A 1 186 ? -18.206 3.308 -0.832 1.00 30.58 186 PRO A O 1
ATOM 1446 N N . TRP A 1 187 ? -17.790 5.363 -1.617 1.00 31.09 187 TRP A N 1
ATOM 1447 C CA . TRP A 1 187 ? -17.300 4.952 -2.946 1.00 31.09 187 TRP A CA 1
ATOM 1448 C C . TRP A 1 187 ? -15.834 5.331 -3.219 1.00 31.09 187 TRP A C 1
ATOM 1450 O O . TRP A 1 187 ? -15.443 5.541 -4.361 1.00 31.09 187 TRP A O 1
ATOM 1460 N N . GLY A 1 188 ? -15.010 5.402 -2.172 1.00 32.62 188 GLY A N 1
ATOM 1461 C CA . GLY A 1 188 ? -13.561 5.576 -2.301 1.00 32.62 188 GLY A CA 1
ATOM 1462 C C . GLY A 1 188 ? -13.060 6.998 -2.045 1.00 32.62 188 GLY A C 1
ATOM 1463 O O . GLY A 1 188 ? -13.794 7.986 -2.107 1.00 32.62 188 GLY A O 1
ATOM 1464 N N . CYS A 1 189 ? -11.778 7.082 -1.692 1.00 35.44 189 CYS A N 1
ATOM 1465 C CA . CYS A 1 189 ? -11.081 8.328 -1.406 1.00 35.44 189 CYS A CA 1
ATOM 1466 C C . CYS A 1 189 ? -10.498 8.887 -2.716 1.00 35.44 189 CYS A C 1
ATOM 1468 O O . CYS A 1 189 ? -9.611 8.279 -3.308 1.00 35.44 189 CYS A O 1
ATOM 1470 N N . THR A 1 190 ? -10.956 10.053 -3.173 1.00 30.97 190 THR A N 1
ATOM 1471 C CA . THR A 1 190 ? -10.236 10.820 -4.203 1.00 30.97 190 THR A CA 1
ATOM 1472 C C . THR A 1 190 ? -9.056 11.534 -3.553 1.00 30.97 190 THR A C 1
ATOM 1474 O O . THR A 1 190 ? -9.240 12.520 -2.835 1.00 30.97 190 THR A O 1
ATOM 1477 N N . PHE A 1 191 ? -7.847 11.030 -3.792 1.00 35.31 191 PHE A N 1
ATOM 1478 C CA . PHE A 1 191 ? -6.601 11.697 -3.424 1.00 35.31 191 PHE A CA 1
ATOM 1479 C C . PHE A 1 191 ? -6.306 12.810 -4.444 1.00 35.31 191 PHE A C 1
ATOM 1481 O O . PHE A 1 191 ? -6.323 12.545 -5.647 1.00 35.31 191 PHE A O 1
ATOM 1488 N N . PRO A 1 192 ? -6.055 14.063 -4.024 1.00 28.27 192 PRO A N 1
ATOM 1489 C CA . PRO A 1 192 ? -5.556 15.069 -4.946 1.00 28.27 192 PRO A CA 1
ATOM 1490 C C . PRO A 1 192 ? -4.155 14.671 -5.424 1.00 28.27 192 PRO A C 1
ATOM 1492 O O . PRO A 1 192 ? -3.289 14.358 -4.613 1.00 28.27 192 PRO A O 1
ATOM 1495 N N . LEU A 1 193 ? -3.944 14.744 -6.740 1.00 29.73 193 LEU A N 1
ATOM 1496 C CA . LEU A 1 193 ? -2.703 14.472 -7.488 1.00 29.73 193 LEU A CA 1
ATOM 1497 C C . LEU A 1 193 ? -1.474 15.319 -7.083 1.00 29.73 193 LEU A C 1
ATOM 1499 O O . LEU A 1 193 ? -0.434 15.230 -7.728 1.00 29.73 193 LEU A O 1
ATOM 1503 N N . ASP A 1 194 ? -1.555 16.120 -6.020 1.00 25.86 194 ASP A N 1
ATOM 1504 C CA . ASP A 1 194 ? -0.442 16.938 -5.543 1.00 25.86 194 ASP A CA 1
ATOM 1505 C C . ASP A 1 194 ? 0.303 16.226 -4.409 1.00 25.86 194 ASP A C 1
ATOM 1507 O O . ASP A 1 194 ? 0.015 16.391 -3.221 1.00 25.86 194 ASP A O 1
ATOM 1511 N N . SER A 1 195 ? 1.364 15.515 -4.779 1.00 31.84 195 SER A N 1
ATOM 1512 C CA . SER A 1 195 ? 2.409 14.972 -3.899 1.00 31.84 195 SER A CA 1
ATOM 1513 C C . SER A 1 195 ? 3.217 16.047 -3.135 1.00 31.84 195 SER A C 1
ATOM 1515 O O . SER A 1 195 ? 4.295 15.774 -2.614 1.00 31.84 195 SER A O 1
ATOM 1517 N N . ALA A 1 196 ? 2.712 17.281 -3.011 1.00 30.94 196 ALA A N 1
ATOM 1518 C CA . ALA A 1 196 ? 3.506 18.445 -2.625 1.00 30.94 196 ALA A CA 1
ATOM 1519 C C . ALA A 1 196 ? 3.164 19.112 -1.275 1.00 30.94 196 ALA A C 1
ATOM 1521 O O . ALA A 1 196 ? 3.866 20.055 -0.909 1.00 30.94 196 ALA A O 1
ATOM 1522 N N . ARG A 1 197 ? 2.146 18.700 -0.494 1.00 29.91 197 ARG A N 1
ATOM 1523 C CA . ARG A 1 197 ? 1.828 19.386 0.795 1.00 29.91 197 ARG A CA 1
ATOM 1524 C C . ARG A 1 197 ? 1.355 18.511 1.964 1.00 29.91 197 ARG A C 1
ATOM 1526 O O . ARG A 1 197 ? 0.622 18.991 2.824 1.00 29.91 197 ARG A O 1
ATOM 1533 N N . ALA A 1 198 ? 1.833 17.276 2.089 1.00 32.59 198 ALA A N 1
ATOM 1534 C CA . ALA A 1 198 ? 1.906 16.647 3.412 1.00 32.59 198 ALA A CA 1
ATOM 1535 C C . ALA A 1 198 ? 3.215 17.110 4.079 1.00 32.59 198 ALA A C 1
ATOM 1537 O O . ALA A 1 198 ? 4.304 16.785 3.617 1.00 32.59 198 ALA A O 1
ATOM 1538 N N . GLY A 1 199 ? 3.139 17.956 5.110 1.00 28.42 199 GLY A N 1
ATOM 1539 C CA . GLY A 1 199 ? 4.325 18.502 5.779 1.00 28.42 199 GLY A CA 1
ATOM 1540 C C . GLY A 1 199 ? 5.063 17.445 6.607 1.00 28.42 199 GLY A C 1
ATOM 1541 O O . GLY A 1 199 ? 4.645 17.132 7.723 1.00 28.42 199 GLY A O 1
ATOM 1542 N N . TRP A 1 200 ? 6.175 16.929 6.082 1.00 42.06 200 TRP A N 1
ATOM 1543 C CA . TRP A 1 200 ? 7.049 15.961 6.750 1.00 42.06 200 TRP A CA 1
ATOM 1544 C C . TRP A 1 200 ? 7.913 16.635 7.818 1.00 42.06 200 TRP A C 1
ATOM 1546 O O . TRP A 1 200 ? 8.611 17.610 7.542 1.00 42.06 200 TRP A O 1
ATOM 1556 N N . ARG A 1 201 ? 7.919 16.091 9.038 1.00 36.19 201 ARG A N 1
ATOM 1557 C CA . ARG A 1 201 ? 8.900 16.446 10.071 1.00 36.19 201 ARG A CA 1
ATOM 1558 C C . ARG A 1 201 ? 9.628 15.176 10.514 1.00 36.19 201 ARG A C 1
ATOM 1560 O O . ARG A 1 201 ? 8.956 14.250 10.965 1.00 36.19 201 ARG A O 1
ATOM 1567 N N . PRO A 1 202 ? 10.962 15.092 10.374 1.00 35.78 202 PRO A N 1
ATOM 1568 C CA . PRO A 1 202 ? 11.709 13.961 10.901 1.00 35.78 202 PRO A CA 1
ATOM 1569 C C . PRO A 1 202 ? 11.621 13.957 12.429 1.00 35.78 202 PRO A C 1
ATOM 1571 O O . PRO A 1 202 ? 11.901 14.968 13.077 1.00 35.78 202 PRO A O 1
ATOM 1574 N N . VAL A 1 203 ? 11.244 12.818 13.008 1.00 40.78 203 VAL A N 1
ATOM 1575 C CA . VAL A 1 203 ? 11.349 12.599 14.452 1.00 40.78 203 VAL A CA 1
ATOM 1576 C C . VAL A 1 203 ? 12.677 11.904 14.708 1.00 40.78 203 VAL A C 1
ATOM 1578 O O . VAL A 1 203 ? 12.836 10.712 14.451 1.00 40.78 203 VAL A O 1
ATOM 1581 N N . TYR A 1 204 ? 13.647 12.663 15.207 1.00 31.56 204 TYR A N 1
ATOM 1582 C CA . TYR A 1 204 ? 14.836 12.089 15.819 1.00 31.56 204 TYR A CA 1
ATOM 1583 C C . TYR A 1 204 ? 14.550 11.917 17.310 1.00 31.56 204 TYR A C 1
ATOM 1585 O O . TYR A 1 204 ? 14.221 12.894 17.987 1.00 31.56 204 TYR A O 1
ATOM 1593 N N . SER A 1 205 ? 14.706 10.704 17.845 1.00 25.12 205 SER A N 1
ATOM 1594 C CA . SER A 1 205 ? 14.902 10.563 19.288 1.00 25.12 205 SER A CA 1
ATOM 1595 C C . SER A 1 205 ? 16.146 11.380 19.663 1.00 25.12 205 SER A C 1
ATOM 1597 O O . SER A 1 205 ? 17.184 11.252 18.996 1.00 25.12 205 SER A O 1
ATOM 1599 N N . ARG A 1 206 ? 16.041 12.258 20.667 1.00 29.22 206 ARG A N 1
ATOM 1600 C CA . ARG A 1 206 ? 17.233 12.894 21.246 1.00 29.22 206 ARG A CA 1
ATOM 1601 C C . ARG A 1 206 ? 18.133 11.803 21.811 1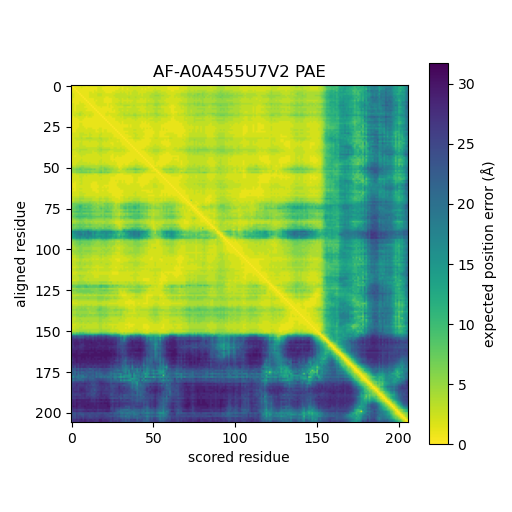.00 29.22 206 ARG A C 1
ATOM 1603 O O . ARG A 1 206 ? 17.596 10.970 22.569 1.00 29.22 206 ARG A O 1
#

Sequence (206 aa):
MLRIDRDGNAAEGNEPPEGFDPRIYTYGHRNVQGITFHPDTGQPIVTEHGPWHSDEVNALVNGGNSGWDPRPNMAGRGDCPDDYCGYEPNQGEGMDPKERAAYMPVTDTETYPDAMQPAWGNDGLSQGISSAEFLTGEQWGEWDGRLLVGFWGLALAEHPSGNASTSWILRRMAFRSMTLPKCHHPWGCTFPLDSARAGWRPVYSR

pLDDT: mean 76.38, std 25.47, range [25.12, 98.62]

Secondary structure (DSSP, 8-state):
-B-B-TTSSBPTT--PPTTS-TTBSEE--S-EEEEEE-TTT--EEEEE--SSS--EEEE--TTEE------TTSTT----GGG--TT-S-SSS---HHHHHHHS-SS-TTT-TTSPPPSEE-TT--S-EEEEEE--SGGGGGGTT-EEEEE--------TT---S---------EEEE-PPP--STT-----S-TT-S----B---

Foldseek 3Di:
DFAADPVRQADPPADAPPPDRSRDQEELADAWAEWDAQPPPRFIWTWHFQDQWKTFIFRGGRNAYQAADQAAPPLPHHQDVVRGNSCDDDQADFDALVVVCSRGPSHNCVRPVRHGDTPDIPHSGGQAWHYKDAADDCVCPVRHSKIKIWGQRPFQDDDPRGHDDDDNDRDDTKIWIFHDDDDPDPPDDDDPPDPDDGDIDIDDDD